Protein AF-A0A6U0BU52-F1 (afdb_monomer)

Mean predicted aligned error: 7.58 Å

Secondary structure (DSSP, 8-state):
-HHHHHHHHHHHHHHHHHHHHHHHHHHHHHHHHHHSPPPPSSPPP-SHHHHHHHHHHHHHHHHHHHHHHHHHHHHHHHSTT--TTTGGGG-HHHHHHHHHHHHHHHHHHHHHHHHHHHHHHHHTT-GGG----GGGGT--TT--TTHHHHHHHHHHHHHHHHHHHTT-HHHHHHHHHHHHHSSGGG-------HHHHHHHHHHHHHHHHTT-S-HHHHHHHHHHHHHHHHHH--

Solvent-accessible surface area (backbone atoms only — not comparable to full-atom values): 12637 Å² total; per-residue (Å²): 121,67,65,64,56,51,51,55,53,50,49,54,51,50,54,50,52,50,52,50,50,52,50,51,49,51,52,49,50,49,53,56,54,66,70,52,74,48,65,72,95,61,78,47,51,86,40,63,68,58,20,51,50,49,28,51,55,29,44,54,53,26,51,54,41,47,54,50,38,49,52,45,48,50,56,45,66,74,36,93,85,52,41,86,94,70,48,62,77,85,38,63,69,46,54,53,37,51,55,50,34,54,51,32,47,47,47,25,39,49,28,37,49,52,32,20,50,34,42,35,34,58,54,60,69,44,64,88,79,55,64,68,51,61,58,84,54,63,34,49,55,92,54,61,36,69,44,80,90,24,35,38,33,52,32,53,59,58,46,51,63,54,34,61,73,43,69,22,50,70,25,50,28,29,50,44,44,34,32,42,48,52,18,76,97,55,35,58,43,55,82,65,61,64,67,66,43,54,54,50,51,52,45,44,52,56,35,48,76,69,70,71,53,54,73,71,41,51,51,27,52,53,53,52,53,51,53,52,55,61,58,75,79,108

Nearest PDB structures (foldseek):
  4n7y-assembly1_B  TM=4.197E-01  e=2.851E-01  Homo sapiens
  5j1h-assembly2_B  TM=4.482E-01  e=2.676E+00  Homo sapiens

pLDDT: mean 89.59, std 9.67, range [49.28, 98.38]

Radius of gyration: 23.23 Å; Cα contacts (8 Å, |Δi|>4): 240; chains: 1; bounding box: 65×41×66 Å

Foldseek 3Di:
DVVVVVVVVVVVVVVVVVVVVVVVVVVVVVVVVLVDFDDDPDFQDLALVSLVVQLVVLVVQLVVLVVVLVVLQVVLCPDPPDDPVVGCPVPVVNVVSVLVNLLSLLSSLLSLLSSLQNLLCVLQVNSVVPGDHCVVLVDRRSDACPRPVSSNQVSLLVVLVSSLVSLRLSSLLSSLCSQQQRHPPSHGSYDHDPVSLVSNLVSNVVCVVVVNDDPSSVVSSVVSVVVVVVVVVD

Organism: NCBI:txid1486918

Structure (mmCIF, N/CA/C/O backbone):
data_AF-A0A6U0BU52-F1
#
_entry.id   AF-A0A6U0BU52-F1
#
loop_
_atom_site.group_PDB
_atom_site.id
_atom_site.type_symbol
_atom_site.label_atom_id
_atom_site.label_alt_id
_atom_site.label_comp_id
_atom_site.label_asym_id
_atom_site.label_entity_id
_atom_site.label_seq_id
_atom_site.pdbx_PDB_ins_code
_atom_site.Cartn_x
_atom_site.Cartn_y
_atom_site.Cartn_z
_atom_site.occupancy
_atom_site.B_iso_or_equiv
_atom_site.auth_seq_id
_atom_site.auth_comp_id
_atom_site.auth_asym_id
_atom_site.auth_atom_id
_atom_site.pdbx_PDB_model_num
ATOM 1 N N . ASN A 1 1 ? 41.425 19.810 -45.185 1.00 56.50 1 ASN A N 1
ATOM 2 C CA . ASN A 1 1 ? 40.645 19.049 -44.172 1.00 56.50 1 ASN A CA 1
ATOM 3 C C . ASN A 1 1 ? 40.334 19.779 -42.853 1.00 56.50 1 ASN A C 1
ATOM 5 O O . ASN A 1 1 ? 39.776 19.153 -41.959 1.00 56.50 1 ASN A O 1
ATOM 9 N N . ALA A 1 2 ? 40.587 21.090 -42.713 1.00 56.56 2 ALA A N 1
ATOM 10 C CA . ALA A 1 2 ? 40.182 21.858 -41.523 1.00 56.56 2 ALA A CA 1
ATOM 11 C C . ALA A 1 2 ? 38.667 22.166 -41.482 1.00 56.56 2 ALA A C 1
ATOM 13 O O . ALA A 1 2 ? 38.050 22.039 -40.429 1.00 56.56 2 ALA A O 1
ATOM 14 N N . SER A 1 3 ? 38.062 22.457 -42.641 1.00 62.22 3 SER A N 1
ATOM 15 C CA . SER A 1 3 ? 36.624 22.743 -42.796 1.00 62.22 3 SER A CA 1
ATOM 16 C C . SER A 1 3 ? 35.729 21.600 -42.279 1.00 62.22 3 SER A C 1
ATOM 18 O O . SER A 1 3 ? 34.899 21.836 -41.412 1.00 62.22 3 SER A O 1
ATOM 20 N N . SER A 1 4 ? 35.977 20.345 -42.678 1.00 69.88 4 SER A N 1
ATOM 21 C CA . SER A 1 4 ? 35.202 19.171 -42.221 1.00 69.88 4 SER A CA 1
ATOM 22 C C . SER A 1 4 ? 35.260 18.944 -40.698 1.00 69.88 4 SER A C 1
ATOM 24 O O . SER A 1 4 ? 34.250 18.614 -40.072 1.00 69.88 4 SER A O 1
ATOM 26 N N . ARG A 1 5 ? 36.415 19.192 -40.057 1.00 68.19 5 ARG A N 1
ATOM 27 C CA . ARG A 1 5 ? 36.540 19.124 -38.588 1.00 68.19 5 ARG A CA 1
ATOM 28 C C . ARG A 1 5 ? 35.762 20.241 -37.891 1.00 68.19 5 ARG A C 1
ATOM 30 O O . ARG A 1 5 ? 35.205 20.008 -36.819 1.00 68.19 5 ARG A O 1
ATOM 37 N N . GLN A 1 6 ? 35.718 21.431 -38.485 1.00 70.94 6 GLN A N 1
ATOM 38 C CA . GLN A 1 6 ? 34.972 22.574 -37.962 1.00 70.94 6 GLN A CA 1
ATOM 39 C C . GLN A 1 6 ? 33.460 22.334 -38.061 1.00 70.94 6 GLN A C 1
ATOM 41 O O . GLN A 1 6 ? 32.769 22.483 -37.056 1.00 70.94 6 GLN A O 1
ATOM 46 N N . THR A 1 7 ? 32.972 21.839 -39.203 1.00 73.56 7 THR A N 1
ATOM 47 C CA . THR A 1 7 ? 31.558 21.482 -39.411 1.00 73.56 7 THR A CA 1
ATOM 48 C C . THR A 1 7 ? 31.097 20.401 -38.433 1.00 73.56 7 THR A C 1
ATOM 50 O O . THR A 1 7 ? 30.087 20.568 -37.759 1.00 73.56 7 THR A O 1
ATOM 53 N N . ARG A 1 8 ? 31.889 19.335 -38.243 1.00 74.00 8 ARG A N 1
ATOM 54 C CA . ARG A 1 8 ? 31.558 18.254 -37.295 1.00 74.00 8 ARG A CA 1
ATOM 55 C C . ARG A 1 8 ? 31.527 18.727 -35.835 1.00 74.00 8 ARG A C 1
ATOM 57 O O . ARG A 1 8 ? 30.766 18.201 -35.027 1.00 74.00 8 ARG A O 1
ATOM 64 N N . LYS A 1 9 ? 32.349 19.723 -35.483 1.00 79.12 9 LYS A N 1
ATOM 65 C CA . LYS A 1 9 ? 32.373 20.329 -34.142 1.00 79.12 9 LYS A CA 1
ATOM 66 C C . LYS A 1 9 ? 31.167 21.239 -33.901 1.00 79.12 9 LYS A C 1
ATOM 68 O O . LYS A 1 9 ? 30.689 21.287 -32.772 1.00 79.12 9 LYS A O 1
ATOM 73 N N . VAL A 1 10 ? 30.701 21.950 -34.930 1.00 80.12 10 VAL A N 1
ATOM 74 C CA . VAL A 1 10 ? 29.479 22.769 -34.873 1.00 80.12 10 VAL A CA 1
ATOM 75 C C . VAL A 1 10 ? 28.252 21.868 -34.749 1.00 80.12 10 VAL A C 1
ATOM 77 O O . VAL A 1 10 ? 27.530 22.018 -33.771 1.00 80.12 10 VAL A O 1
ATOM 80 N N . GLN A 1 11 ? 28.122 20.846 -35.602 1.00 78.56 11 GLN A N 1
ATOM 81 C CA . GLN A 1 11 ? 27.014 19.885 -35.538 1.00 78.56 11 GLN A CA 1
ATOM 82 C C . GLN A 1 11 ? 26.907 19.229 -34.156 1.00 78.56 11 GLN A C 1
ATOM 84 O O . GLN A 1 11 ? 25.866 19.282 -33.519 1.00 78.56 11 GLN A O 1
ATOM 89 N N . LYS A 1 12 ? 28.021 18.724 -33.603 1.00 81.00 12 LYS A N 1
ATOM 90 C CA . LYS A 1 12 ? 28.014 18.106 -32.267 1.00 81.00 12 LYS A CA 1
ATOM 91 C C . LYS A 1 12 ? 27.546 19.071 -31.167 1.00 81.00 12 LYS A C 1
ATOM 93 O O . LYS A 1 12 ? 26.948 18.639 -30.184 1.00 81.00 12 LYS A O 1
ATOM 98 N N . ARG A 1 13 ? 27.850 20.370 -31.290 1.00 81.94 13 ARG A N 1
ATOM 99 C CA . ARG A 1 13 ? 27.400 21.400 -30.336 1.00 81.94 13 ARG A CA 1
ATOM 100 C C . ARG A 1 13 ? 25.912 21.697 -30.494 1.00 81.94 13 ARG A C 1
ATOM 102 O O . ARG A 1 13 ? 25.255 21.919 -29.482 1.00 81.94 13 ARG A O 1
ATOM 109 N N . GLU A 1 14 ? 25.409 21.691 -31.723 1.00 85.56 14 GLU A N 1
ATOM 110 C CA . GLU A 1 14 ? 23.984 21.839 -32.026 1.00 85.56 14 GLU A CA 1
ATOM 111 C C . GLU A 1 14 ? 23.190 20.640 -31.504 1.00 85.56 14 GLU A C 1
ATOM 113 O O . GLU A 1 14 ? 22.288 20.851 -30.698 1.00 85.56 14 GLU A O 1
ATOM 118 N N . ASP A 1 15 ? 23.626 19.409 -31.789 1.00 82.44 15 ASP A N 1
ATOM 119 C CA . ASP A 1 15 ? 23.006 18.176 -31.279 1.00 82.44 15 ASP A CA 1
ATOM 120 C C . ASP A 1 15 ? 22.994 18.150 -29.739 1.00 82.44 15 ASP A C 1
ATOM 122 O O . ASP A 1 15 ? 21.999 17.806 -29.104 1.00 82.44 15 ASP A O 1
ATOM 126 N N . THR A 1 16 ? 24.099 18.568 -29.103 1.00 85.00 16 THR A N 1
ATOM 127 C CA . THR A 1 16 ? 24.180 18.654 -27.633 1.00 85.00 16 THR A CA 1
ATOM 128 C C . THR A 1 16 ? 23.215 19.707 -27.086 1.00 85.00 16 THR A C 1
ATOM 130 O O . THR A 1 16 ? 22.581 19.492 -26.054 1.00 85.00 16 THR A O 1
ATOM 133 N N . ARG A 1 17 ? 23.094 20.859 -27.755 1.00 87.25 17 ARG A N 1
ATOM 134 C CA . ARG A 1 17 ? 22.190 21.938 -27.342 1.00 87.25 17 ARG A CA 1
ATOM 135 C C . ARG A 1 17 ? 20.726 21.534 -27.515 1.00 87.25 17 ARG A C 1
ATOM 137 O O . ARG A 1 17 ? 19.917 21.865 -26.652 1.00 87.25 17 ARG A O 1
ATOM 144 N N . GLU A 1 18 ? 20.398 20.822 -28.587 1.00 87.50 18 GLU A N 1
ATOM 145 C CA . GLU A 1 18 ? 19.062 20.282 -28.835 1.00 87.50 18 GLU A CA 1
ATOM 146 C C . GLU A 1 18 ? 18.698 19.214 -27.800 1.00 87.50 18 GLU A C 1
ATOM 148 O O . GLU A 1 18 ? 17.665 19.339 -27.144 1.00 87.50 18 GLU A O 1
ATOM 153 N N . PHE A 1 19 ? 19.605 18.270 -27.527 1.00 85.75 19 PHE A N 1
ATOM 154 C CA . PHE A 1 19 ? 19.433 17.268 -26.473 1.00 85.75 19 PHE A CA 1
ATOM 155 C C . PHE A 1 19 ? 19.219 17.898 -25.089 1.00 85.75 19 PHE A C 1
ATOM 157 O O . PHE A 1 19 ? 18.323 17.493 -24.350 1.00 85.75 19 PHE A O 1
ATOM 164 N N . LEU A 1 20 ? 20.011 18.913 -24.720 1.00 87.25 20 LEU A N 1
ATOM 165 C CA . LEU A 1 20 ? 19.843 19.613 -23.441 1.00 87.25 20 LEU A CA 1
ATOM 166 C C . LEU A 1 20 ? 18.517 20.377 -23.371 1.00 87.25 20 LEU A C 1
ATOM 168 O O . LEU A 1 20 ? 17.888 20.402 -22.314 1.00 87.25 20 LEU A O 1
ATOM 172 N N . LYS A 1 21 ? 18.076 20.975 -24.483 1.00 89.75 21 LYS A N 1
ATOM 173 C CA . LYS A 1 21 ? 16.781 21.660 -24.564 1.00 89.75 21 LYS A CA 1
ATOM 174 C C . LYS A 1 21 ? 15.625 20.670 -24.428 1.00 89.75 21 LYS A C 1
ATOM 176 O O . LYS A 1 21 ? 14.678 20.952 -23.700 1.00 89.75 21 LYS A O 1
ATOM 181 N N . GLU A 1 22 ? 15.716 19.511 -25.074 1.00 84.88 22 GLU A N 1
ATOM 182 C CA . GLU A 1 22 ? 14.721 18.447 -24.955 1.00 84.88 22 GLU A CA 1
ATOM 183 C C . GLU A 1 22 ? 14.697 17.861 -23.538 1.00 84.88 22 GLU A C 1
ATOM 185 O O . GLU A 1 22 ? 13.626 17.688 -22.960 1.00 84.88 22 GLU A O 1
ATOM 190 N N . LYS A 1 23 ? 15.868 17.637 -22.928 1.00 84.38 23 LYS A N 1
ATOM 191 C CA . LYS A 1 23 ? 15.981 17.209 -21.530 1.00 84.38 23 LYS A CA 1
ATOM 192 C C . LYS A 1 23 ? 15.333 18.221 -20.581 1.00 84.38 23 LYS A C 1
ATOM 194 O O . LYS A 1 23 ? 14.517 17.821 -19.758 1.00 84.38 23 LYS A O 1
ATOM 199 N N . ALA A 1 24 ? 15.628 19.513 -20.732 1.00 86.06 24 ALA A N 1
ATOM 200 C CA . ALA A 1 24 ? 15.026 20.569 -19.918 1.00 86.06 24 ALA A CA 1
ATOM 201 C C . ALA A 1 24 ? 13.505 20.667 -20.127 1.00 86.06 24 ALA A C 1
ATOM 203 O O . ALA A 1 24 ? 12.764 20.841 -19.164 1.00 86.06 24 ALA A O 1
ATOM 204 N N . ALA A 1 25 ? 13.022 20.501 -21.363 1.00 84.06 25 ALA A N 1
ATOM 205 C CA . ALA A 1 25 ? 11.591 20.469 -21.656 1.00 84.06 25 ALA A CA 1
ATOM 206 C C . ALA A 1 25 ? 10.899 19.246 -21.031 1.00 84.06 25 ALA A C 1
ATOM 208 O O . ALA A 1 25 ? 9.804 19.383 -20.495 1.00 84.06 25 ALA A O 1
ATOM 209 N N . ARG A 1 26 ? 11.539 18.067 -21.044 1.00 78.12 26 ARG A N 1
ATOM 210 C CA . ARG A 1 26 ? 11.038 16.861 -20.361 1.00 78.12 26 ARG A CA 1
ATOM 211 C C . ARG A 1 26 ? 11.032 17.031 -18.846 1.00 78.12 26 ARG A C 1
ATOM 213 O O . ARG A 1 26 ? 10.069 16.628 -18.207 1.00 78.12 26 ARG A O 1
ATOM 220 N N . GLU A 1 27 ? 12.069 17.640 -18.277 1.00 77.44 27 GLU A N 1
ATOM 221 C CA . GLU A 1 27 ? 12.128 17.955 -16.847 1.00 77.44 27 GLU A CA 1
ATOM 222 C C . GLU A 1 27 ? 11.045 18.963 -16.450 1.00 77.44 27 GLU A C 1
ATOM 224 O O . GLU A 1 27 ? 10.380 18.769 -15.437 1.00 77.44 27 GLU A O 1
ATOM 229 N N . GLU A 1 28 ? 10.811 20.003 -17.251 1.00 77.25 28 GLU A N 1
ATOM 230 C CA . GLU A 1 28 ? 9.757 20.985 -16.985 1.00 77.25 28 GLU A CA 1
ATOM 231 C C . GLU A 1 28 ? 8.358 20.383 -17.165 1.00 77.25 28 GLU A C 1
ATOM 233 O O . GLU A 1 28 ? 7.493 20.572 -16.313 1.00 77.25 28 GLU A O 1
ATOM 238 N N . ALA A 1 29 ? 8.140 19.573 -18.204 1.00 75.31 29 ALA A N 1
ATOM 239 C CA . ALA A 1 29 ? 6.896 18.828 -18.382 1.00 75.31 29 ALA A CA 1
ATOM 240 C C . ALA A 1 29 ? 6.658 17.841 -17.228 1.00 75.31 29 ALA A C 1
ATOM 242 O O . ALA A 1 29 ? 5.539 17.751 -16.731 1.00 75.31 29 ALA A O 1
ATOM 243 N N . ALA A 1 30 ? 7.701 17.155 -16.748 1.00 68.38 30 ALA A N 1
ATOM 244 C CA . ALA A 1 30 ? 7.621 16.284 -15.579 1.00 68.38 30 ALA A CA 1
ATOM 245 C C . ALA A 1 30 ? 7.316 17.072 -14.298 1.00 68.38 30 ALA A C 1
ATOM 247 O O . ALA A 1 30 ? 6.514 16.612 -13.492 1.00 68.38 30 ALA A O 1
ATOM 248 N N . LYS A 1 31 ? 7.878 18.277 -14.124 1.00 70.31 31 LYS A N 1
ATOM 249 C CA . LYS A 1 31 ? 7.541 19.177 -13.007 1.00 70.31 31 LYS A CA 1
ATOM 250 C C . LYS A 1 31 ? 6.097 19.666 -13.079 1.00 70.31 31 LYS A C 1
ATOM 252 O O . LYS A 1 31 ? 5.425 19.697 -12.056 1.00 70.31 31 LYS A O 1
ATOM 257 N N . ILE A 1 32 ? 5.605 20.040 -14.260 1.00 74.25 32 ILE A N 1
ATOM 258 C CA . ILE A 1 32 ? 4.207 20.451 -14.456 1.00 74.25 32 ILE A CA 1
ATOM 259 C C . ILE A 1 32 ? 3.267 19.266 -14.204 1.00 74.25 32 ILE A C 1
ATOM 261 O O . ILE A 1 32 ? 2.298 19.408 -13.465 1.00 74.25 32 ILE A O 1
ATOM 265 N N . ALA A 1 33 ? 3.579 18.085 -14.738 1.00 65.50 33 ALA A N 1
ATOM 266 C CA . ALA A 1 33 ? 2.812 16.866 -14.496 1.00 65.50 33 ALA A CA 1
ATOM 267 C C . ALA A 1 33 ? 2.854 16.433 -13.020 1.00 65.50 33 ALA A C 1
ATOM 269 O O . ALA A 1 33 ? 1.859 15.937 -12.504 1.00 65.50 33 ALA A O 1
ATOM 270 N N . ALA A 1 34 ? 3.968 16.660 -12.317 1.00 65.31 34 ALA A N 1
ATOM 271 C CA . ALA A 1 34 ? 4.078 16.415 -10.880 1.00 65.31 34 ALA A CA 1
ATOM 272 C C . ALA A 1 34 ? 3.215 17.376 -10.043 1.00 65.31 34 ALA A C 1
ATOM 274 O O . ALA A 1 34 ? 2.799 17.008 -8.950 1.00 65.31 34 ALA A O 1
ATOM 275 N N . LYS A 1 35 ? 2.893 18.575 -10.556 1.00 69.75 35 LYS A N 1
ATOM 276 C CA . LYS A 1 35 ? 1.952 19.504 -9.900 1.00 69.75 35 LYS A CA 1
ATOM 277 C C . LYS A 1 35 ? 0.495 19.049 -10.010 1.00 69.75 35 LYS A C 1
ATOM 279 O O . LYS A 1 35 ? -0.332 19.501 -9.222 1.00 69.75 35 LYS A O 1
ATOM 284 N N . VAL A 1 36 ? 0.160 18.183 -10.971 1.00 76.62 36 VAL A N 1
ATOM 285 C CA . VAL A 1 36 ? -1.192 17.630 -11.100 1.00 76.62 36 VAL A CA 1
ATOM 286 C C . VAL A 1 36 ? -1.300 16.403 -10.205 1.00 76.62 36 VAL A C 1
ATOM 288 O O . VAL A 1 36 ? -0.726 15.351 -10.488 1.00 76.62 36 VAL A O 1
ATOM 291 N N . LYS A 1 37 ? -2.042 16.547 -9.106 1.00 82.38 37 LYS A N 1
ATOM 292 C CA . LYS A 1 37 ? -2.352 15.444 -8.199 1.00 82.38 37 LYS A CA 1
ATOM 293 C C . LYS A 1 37 ? -3.184 14.393 -8.949 1.00 82.38 37 LYS A C 1
ATOM 295 O O . LYS A 1 37 ? -4.272 14.737 -9.416 1.00 82.38 37 LYS A O 1
ATOM 300 N N . PRO A 1 38 ? -2.704 13.143 -9.086 1.00 84.38 38 PRO A N 1
ATOM 301 C CA . PRO A 1 38 ? -3.482 12.088 -9.722 1.00 84.38 38 PRO A CA 1
ATOM 302 C C . PRO A 1 38 ? -4.795 11.867 -8.967 1.00 84.38 38 PRO A C 1
ATOM 304 O O . PRO A 1 38 ? -4.794 11.773 -7.736 1.00 84.38 38 PRO A O 1
ATOM 307 N N . SER A 1 39 ? -5.905 11.809 -9.701 1.00 84.19 39 SER A N 1
ATOM 308 C CA . SER A 1 39 ? -7.211 11.477 -9.134 1.00 84.19 39 SER A CA 1
ATOM 309 C C . SER A 1 39 ? -7.286 9.995 -8.778 1.00 84.19 39 SER A C 1
ATOM 311 O O . SER A 1 39 ? -6.547 9.177 -9.331 1.00 84.19 39 SER A O 1
ATOM 313 N N . ALA A 1 40 ? -8.220 9.645 -7.895 1.00 90.25 40 ALA A N 1
ATOM 314 C CA . ALA A 1 40 ? -8.553 8.250 -7.650 1.00 90.25 40 ALA A CA 1
ATOM 315 C C . ALA A 1 40 ? -8.940 7.551 -8.969 1.00 90.25 40 ALA A C 1
ATOM 317 O O . ALA A 1 40 ? -9.654 8.148 -9.782 1.00 90.25 40 ALA A O 1
ATOM 318 N N . PRO A 1 41 ? -8.491 6.304 -9.200 1.00 90.56 41 PRO A N 1
ATOM 319 C CA . PRO A 1 41 ? -8.831 5.570 -10.418 1.00 90.56 41 PRO A CA 1
ATOM 320 C C . PRO A 1 41 ? -10.311 5.168 -10.462 1.00 90.56 41 PRO A C 1
ATOM 322 O O . PRO A 1 41 ? -10.874 5.011 -11.542 1.00 90.56 41 PRO A O 1
ATOM 325 N N . TYR A 1 42 ? -10.950 5.039 -9.298 1.00 91.62 42 TYR A N 1
ATOM 326 C CA . TYR A 1 42 ? -12.359 4.689 -9.153 1.00 91.62 42 TYR A CA 1
ATOM 327 C C . TYR A 1 42 ? -13.026 5.577 -8.104 1.00 91.62 42 TYR A C 1
ATOM 329 O O . TYR A 1 42 ? -12.360 6.141 -7.235 1.00 91.62 42 TYR A O 1
ATOM 337 N N . ALA A 1 43 ? -14.358 5.652 -8.145 1.00 93.31 43 ALA A N 1
ATOM 338 C CA . ALA A 1 43 ? -15.136 6.224 -7.050 1.00 93.31 43 ALA A CA 1
ATOM 339 C C . ALA A 1 43 ? -14.892 5.449 -5.740 1.00 93.31 43 ALA A C 1
ATOM 341 O O . ALA A 1 43 ? -14.530 4.264 -5.769 1.00 93.31 43 ALA A O 1
ATOM 342 N N . ALA A 1 44 ? -15.120 6.105 -4.597 1.00 93.25 44 ALA A N 1
ATOM 343 C CA . ALA A 1 44 ? -14.977 5.483 -3.282 1.00 93.25 44 ALA A CA 1
ATOM 344 C C . ALA A 1 44 ? -15.771 4.171 -3.211 1.00 93.25 44 ALA A C 1
ATOM 346 O O . ALA A 1 44 ? -16.888 4.087 -3.728 1.00 93.25 44 ALA A O 1
ATOM 347 N N . ALA A 1 45 ? -15.180 3.139 -2.608 1.00 94.19 45 ALA A N 1
ATOM 348 C CA . ALA A 1 45 ? -15.938 1.944 -2.273 1.00 94.19 45 ALA A CA 1
ATOM 349 C C . ALA A 1 45 ? -16.960 2.299 -1.184 1.00 94.19 45 ALA A C 1
ATOM 351 O O . ALA A 1 45 ? -16.649 3.079 -0.286 1.00 94.19 45 ALA A O 1
ATOM 352 N N . THR A 1 46 ? -18.169 1.751 -1.279 1.00 92.44 46 THR A N 1
ATOM 353 C CA . THR A 1 46 ? -19.289 2.096 -0.387 1.00 92.44 46 THR A CA 1
ATOM 354 C C . THR A 1 46 ? -19.725 0.950 0.519 1.00 92.44 46 THR A C 1
ATOM 356 O O . THR A 1 46 ? -20.803 1.001 1.101 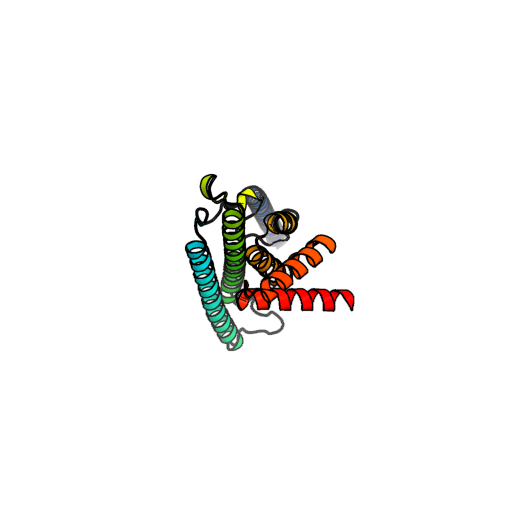1.00 92.44 46 THR A O 1
ATOM 359 N N . SER A 1 47 ? -18.944 -0.125 0.569 1.00 93.38 47 SER A N 1
ATOM 360 C CA . SER A 1 47 ? -19.171 -1.285 1.433 1.00 93.38 47 SER A CA 1
ATOM 361 C C . SER A 1 47 ? -17.889 -2.094 1.559 1.00 93.38 47 SER A C 1
ATOM 363 O O . SER A 1 47 ? -17.056 -2.082 0.642 1.00 93.38 47 SER A O 1
ATOM 365 N N . GLU A 1 48 ? -17.748 -2.818 2.669 1.00 93.88 48 GLU A N 1
ATOM 366 C CA . GLU A 1 48 ? -16.611 -3.713 2.889 1.00 93.88 48 GLU A CA 1
ATOM 367 C C . GLU A 1 48 ? -16.468 -4.750 1.766 1.00 93.88 48 GLU A C 1
ATOM 369 O O . GLU A 1 48 ? -15.375 -4.943 1.239 1.00 93.88 48 GLU A O 1
ATOM 374 N N . SER A 1 49 ? -17.571 -5.359 1.321 1.00 95.50 49 SER A N 1
ATOM 375 C CA . SER A 1 49 ? -17.551 -6.377 0.262 1.00 95.50 49 SER A CA 1
ATOM 376 C C . SER A 1 49 ? -16.997 -5.838 -1.059 1.00 95.50 49 SER A C 1
ATOM 378 O O . SER A 1 49 ? -16.176 -6.492 -1.703 1.00 95.50 49 SER A O 1
ATOM 380 N N . GLN A 1 50 ? -17.383 -4.618 -1.442 1.00 96.38 50 GLN A N 1
ATOM 381 C CA . GLN A 1 50 ? -16.841 -3.960 -2.629 1.00 96.38 50 GLN A CA 1
ATOM 382 C C . GLN A 1 50 ? -15.350 -3.640 -2.469 1.00 96.38 50 GLN A C 1
ATOM 384 O O . GLN A 1 50 ? -14.586 -3.808 -3.419 1.00 96.38 50 GLN A O 1
ATOM 389 N N . ALA A 1 51 ? -14.929 -3.161 -1.295 1.00 96.69 51 ALA A N 1
ATOM 390 C CA . ALA A 1 51 ? -13.523 -2.868 -1.043 1.00 96.69 51 ALA A CA 1
ATOM 391 C C . ALA A 1 51 ? -12.669 -4.146 -1.067 1.00 96.69 51 ALA A C 1
ATOM 393 O O . ALA A 1 51 ? -11.623 -4.166 -1.710 1.00 96.69 51 ALA A O 1
ATOM 394 N N . THR A 1 52 ? -13.152 -5.229 -0.456 1.00 97.25 52 THR A N 1
ATOM 395 C CA . THR A 1 52 ? -12.508 -6.547 -0.480 1.00 97.25 52 THR A CA 1
ATOM 396 C C . THR A 1 52 ? -12.403 -7.103 -1.898 1.00 97.25 52 THR A C 1
ATOM 398 O O . THR A 1 52 ? -11.331 -7.564 -2.276 1.00 97.25 52 THR A O 1
ATOM 401 N N . ALA A 1 53 ? -13.446 -6.984 -2.727 1.00 97.94 53 ALA A N 1
ATOM 402 C CA . ALA A 1 53 ? -13.365 -7.391 -4.133 1.00 97.94 53 ALA A CA 1
ATOM 403 C C . ALA A 1 53 ? -12.251 -6.642 -4.887 1.00 97.94 53 ALA A C 1
ATOM 405 O O . ALA A 1 53 ? -11.450 -7.264 -5.577 1.00 97.94 53 ALA A O 1
ATOM 406 N N . ARG A 1 54 ? -12.126 -5.322 -4.682 1.00 97.75 54 ARG A N 1
ATOM 407 C CA . ARG A 1 54 ? -11.048 -4.520 -5.292 1.00 97.75 54 ARG A CA 1
ATOM 408 C C . ARG A 1 54 ? -9.657 -4.934 -4.813 1.00 97.75 54 ARG A C 1
ATOM 410 O O . ARG A 1 54 ? -8.718 -4.892 -5.603 1.00 97.75 54 ARG A O 1
ATOM 417 N N . VAL A 1 55 ? -9.521 -5.299 -3.536 1.00 97.94 55 VAL A N 1
ATOM 418 C CA . VAL A 1 55 ? -8.266 -5.817 -2.970 1.00 97.94 55 VAL A CA 1
ATOM 419 C C . VAL A 1 55 ? -7.866 -7.118 -3.663 1.00 97.94 55 VAL A C 1
ATOM 421 O O . VAL A 1 55 ? -6.721 -7.238 -4.095 1.00 97.94 55 VAL A O 1
ATOM 424 N N . VAL A 1 56 ? -8.808 -8.054 -3.808 1.00 98.06 56 VAL A N 1
ATOM 425 C CA . VAL A 1 56 ? -8.578 -9.342 -4.482 1.00 98.06 56 VAL A CA 1
ATOM 426 C C . VAL A 1 56 ? -8.215 -9.126 -5.951 1.00 98.06 56 VAL A C 1
ATOM 428 O O . VAL A 1 56 ? -7.174 -9.600 -6.394 1.00 98.06 56 VAL A O 1
ATOM 431 N N . GLU A 1 57 ? -8.991 -8.324 -6.684 1.00 98.25 57 GLU A N 1
ATOM 432 C CA . GLU A 1 57 ? -8.714 -8.008 -8.092 1.00 98.25 57 GLU A CA 1
ATOM 433 C C . GLU A 1 57 ? -7.319 -7.391 -8.291 1.00 98.25 57 GLU A C 1
ATOM 435 O O . GLU A 1 57 ? -6.599 -7.750 -9.225 1.00 98.25 57 GLU A O 1
ATOM 440 N N . ALA A 1 58 ? -6.915 -6.464 -7.416 1.00 98.00 58 ALA A N 1
ATOM 441 C CA . ALA A 1 58 ? -5.603 -5.830 -7.499 1.00 98.00 58 ALA A CA 1
ATOM 442 C C . ALA A 1 58 ? -4.461 -6.790 -7.132 1.00 98.00 58 ALA A C 1
ATOM 444 O O . ALA A 1 58 ? -3.394 -6.725 -7.748 1.00 98.00 58 ALA A O 1
ATOM 445 N N . TYR A 1 59 ? -4.680 -7.678 -6.158 1.00 97.50 59 TYR A N 1
ATOM 446 C CA . TYR A 1 59 ? -3.725 -8.718 -5.788 1.00 97.50 59 TYR A CA 1
ATOM 447 C C . TYR A 1 59 ? -3.510 -9.713 -6.934 1.00 97.50 59 TYR A C 1
ATOM 449 O O . TYR A 1 59 ? -2.369 -9.938 -7.339 1.00 97.50 59 TYR A O 1
ATOM 457 N N . ASP A 1 60 ? -4.592 -10.227 -7.520 1.00 98.38 60 ASP A N 1
ATOM 458 C CA . ASP A 1 60 ? -4.538 -11.173 -8.637 1.00 98.38 60 ASP A CA 1
ATOM 459 C C . ASP A 1 60 ? -3.851 -10.554 -9.862 1.00 98.38 60 ASP A C 1
ATOM 461 O O . ASP A 1 60 ? -2.993 -11.180 -10.492 1.00 98.38 60 ASP A O 1
ATOM 465 N N . ALA A 1 61 ? -4.159 -9.289 -10.172 1.00 98.00 61 ALA A N 1
ATOM 466 C CA . ALA A 1 61 ? -3.496 -8.558 -11.249 1.00 98.00 61 ALA A CA 1
ATOM 467 C C . ALA A 1 61 ? -1.988 -8.392 -10.997 1.00 98.00 61 ALA A C 1
ATOM 469 O O . ALA A 1 61 ? -1.179 -8.552 -11.915 1.00 98.00 61 ALA A O 1
ATOM 470 N N . TRP A 1 62 ? -1.597 -8.089 -9.756 1.00 97.31 62 TRP A N 1
ATOM 471 C CA . TRP A 1 62 ? -0.191 -7.977 -9.376 1.00 97.31 62 TRP A CA 1
ATOM 472 C C . TRP A 1 62 ? 0.548 -9.316 -9.500 1.00 97.31 62 TRP A C 1
ATOM 474 O O . TRP A 1 62 ? 1.648 -9.348 -10.062 1.00 97.31 62 TRP A O 1
ATOM 484 N N . LEU A 1 63 ? -0.065 -10.419 -9.057 1.00 97.56 63 LEU A N 1
ATOM 485 C CA . LEU A 1 63 ? 0.499 -11.762 -9.209 1.00 97.56 63 LEU A CA 1
ATOM 486 C C . LEU A 1 63 ? 0.683 -12.145 -10.680 1.00 97.56 63 LEU A C 1
ATOM 488 O O . LEU A 1 63 ? 1.773 -12.575 -11.056 1.00 97.56 63 LEU A O 1
ATOM 492 N N . ALA A 1 64 ? -0.329 -11.919 -11.522 1.00 98.12 64 ALA A N 1
ATOM 493 C CA . ALA A 1 64 ? -0.261 -12.232 -12.950 1.00 98.12 64 ALA A CA 1
ATOM 494 C C . ALA A 1 64 ? 0.883 -11.477 -13.658 1.00 98.12 64 ALA A C 1
ATOM 496 O O . ALA A 1 64 ? 1.641 -12.060 -14.438 1.00 98.12 64 ALA A O 1
ATOM 497 N N . ILE A 1 65 ? 1.066 -10.189 -13.341 1.00 97.81 65 ILE A N 1
ATOM 498 C CA . ILE A 1 65 ? 2.202 -9.399 -13.846 1.00 97.81 65 ILE A CA 1
ATOM 499 C C . ILE A 1 65 ? 3.529 -9.944 -13.296 1.00 97.81 65 ILE A C 1
ATOM 501 O O . ILE A 1 65 ? 4.523 -10.010 -14.018 1.00 97.81 65 ILE A O 1
ATOM 505 N N . GLY A 1 66 ? 3.563 -10.370 -12.031 1.00 97.25 66 GLY A N 1
ATOM 506 C CA . GLY A 1 66 ? 4.735 -10.997 -11.418 1.00 97.25 66 GLY A CA 1
ATOM 507 C C . GLY A 1 66 ? 5.171 -12.286 -12.121 1.00 97.25 66 GLY A C 1
ATOM 508 O O . GLY A 1 66 ? 6.367 -12.484 -12.362 1.00 97.25 66 GLY A O 1
ATOM 509 N N . GLU A 1 67 ? 4.218 -13.135 -12.502 1.00 98.19 67 GLU A N 1
ATOM 510 C CA . GLU A 1 67 ? 4.473 -14.356 -13.272 1.00 98.19 67 GLU A CA 1
ATOM 511 C C . GLU A 1 67 ? 5.028 -14.042 -14.664 1.00 98.19 67 GLU A C 1
ATOM 513 O O . GLU A 1 67 ? 6.040 -14.623 -15.072 1.00 98.19 67 GLU A O 1
ATOM 518 N N . ASN A 1 68 ? 4.435 -13.068 -15.361 1.00 97.75 68 ASN A N 1
ATOM 519 C CA . ASN A 1 68 ? 4.927 -12.627 -16.664 1.00 97.75 68 ASN A CA 1
ATOM 520 C C . ASN A 1 68 ? 6.339 -12.025 -16.565 1.00 97.75 68 ASN A C 1
ATOM 522 O O . ASN A 1 68 ? 7.238 -12.383 -17.330 1.00 97.75 68 ASN A O 1
ATOM 526 N N . LEU A 1 69 ? 6.583 -11.176 -15.562 1.00 97.88 69 LEU A N 1
ATOM 527 C CA . LEU A 1 69 ? 7.899 -10.598 -15.298 1.00 97.88 69 LEU A CA 1
ATOM 528 C C . LEU A 1 69 ? 8.950 -11.681 -15.037 1.00 97.88 69 LEU A C 1
ATOM 530 O O . LEU A 1 69 ? 10.082 -11.575 -15.520 1.00 97.88 69 LEU A O 1
ATOM 534 N N . LYS A 1 70 ? 8.596 -12.721 -14.276 1.00 97.88 70 LYS A N 1
ATOM 535 C CA . LYS A 1 70 ? 9.476 -13.867 -14.037 1.00 97.88 70 LYS A CA 1
ATOM 536 C C . LYS A 1 70 ? 9.804 -14.581 -15.349 1.00 97.88 70 LYS A C 1
ATOM 538 O O . LYS A 1 70 ? 10.984 -14.779 -15.631 1.00 97.88 70 LYS A O 1
ATOM 543 N N . ALA A 1 71 ? 8.803 -14.878 -16.177 1.00 98.06 71 ALA A N 1
ATOM 544 C CA . ALA A 1 71 ? 9.005 -15.523 -17.474 1.00 98.06 71 ALA A CA 1
ATOM 545 C C . ALA A 1 71 ? 9.909 -14.695 -18.409 1.00 98.06 71 ALA A C 1
ATOM 547 O O . ALA A 1 71 ? 10.843 -15.235 -19.004 1.00 98.06 71 ALA A O 1
ATOM 548 N N . LEU A 1 72 ? 9.703 -13.374 -18.481 1.00 97.75 72 LEU A N 1
ATOM 549 C CA . LEU A 1 72 ? 10.549 -12.471 -19.271 1.00 97.75 72 LEU A CA 1
ATOM 550 C C . LEU A 1 72 ? 11.992 -12.431 -18.754 1.00 97.75 72 LEU A C 1
ATOM 552 O O . LEU A 1 72 ? 12.937 -12.445 -19.545 1.00 97.75 72 LEU A O 1
ATOM 556 N N . LYS A 1 73 ? 12.183 -12.403 -17.429 1.00 97.19 73 LYS A N 1
ATOM 557 C CA . LYS A 1 73 ? 13.518 -12.463 -16.816 1.00 97.19 73 LYS A CA 1
ATOM 558 C C . LYS A 1 73 ? 14.210 -13.796 -17.103 1.00 97.19 73 LYS A C 1
ATOM 560 O O . LYS A 1 73 ? 15.407 -13.801 -17.385 1.00 97.19 73 LYS A O 1
ATOM 565 N N . ASP A 1 74 ? 13.485 -14.907 -17.062 1.00 97.88 74 ASP A N 1
ATOM 566 C CA . ASP A 1 74 ? 14.015 -16.241 -17.363 1.00 97.88 74 ASP A CA 1
ATOM 567 C C . ASP A 1 74 ? 14.433 -16.355 -18.834 1.00 97.88 74 ASP A C 1
ATOM 569 O O . ASP A 1 74 ? 15.560 -16.760 -19.124 1.00 97.88 74 ASP A O 1
ATOM 573 N N . ALA A 1 75 ? 13.584 -15.893 -19.756 1.00 96.81 75 ALA A N 1
ATOM 574 C CA . ALA A 1 75 ? 13.899 -15.835 -21.181 1.00 96.81 75 ALA A CA 1
ATOM 575 C C . ALA A 1 75 ? 15.106 -14.928 -21.472 1.00 96.81 75 ALA A C 1
ATOM 577 O O . ALA A 1 75 ? 15.984 -15.291 -22.258 1.00 96.81 75 ALA A O 1
ATOM 578 N N . ALA A 1 76 ? 15.195 -13.773 -20.801 1.00 96.25 76 ALA A N 1
ATOM 579 C CA . ALA A 1 76 ? 16.342 -12.880 -20.917 1.00 96.25 76 ALA A CA 1
ATOM 580 C C . ALA A 1 76 ? 17.635 -13.571 -20.468 1.00 96.25 76 ALA A C 1
ATOM 582 O O . ALA A 1 76 ? 18.606 -13.549 -21.224 1.00 96.25 76 ALA A O 1
ATOM 583 N N . ARG A 1 77 ? 17.622 -14.232 -19.296 1.00 96.12 77 ARG A N 1
ATOM 584 C CA . ARG A 1 77 ? 18.765 -14.981 -18.737 1.00 96.12 77 ARG A CA 1
ATOM 585 C C . ARG A 1 77 ? 19.216 -16.150 -19.611 1.00 96.12 77 ARG A C 1
ATOM 587 O O . ARG A 1 77 ? 20.396 -16.481 -19.599 1.00 96.12 77 ARG A O 1
ATOM 594 N N . ALA A 1 78 ? 18.295 -16.760 -20.352 1.00 96.12 78 ALA A N 1
ATOM 595 C CA . ALA A 1 78 ? 18.602 -17.827 -21.300 1.00 96.12 78 ALA A CA 1
ATOM 596 C C . ALA A 1 78 ? 19.176 -17.316 -22.636 1.00 96.12 78 ALA A C 1
ATOM 598 O O . ALA A 1 78 ? 19.661 -18.117 -23.433 1.00 96.12 78 ALA A O 1
ATOM 599 N N . SER A 1 79 ? 19.117 -16.007 -22.914 1.00 95.19 79 SER A N 1
ATOM 600 C CA . SER A 1 79 ? 19.598 -15.449 -24.181 1.00 95.19 79 SER A CA 1
ATOM 601 C C . SER A 1 79 ? 21.101 -15.157 -24.164 1.00 95.19 79 SER A C 1
ATOM 603 O O . SER A 1 79 ? 21.661 -14.743 -23.152 1.00 95.19 79 SER A O 1
ATOM 605 N N . GLU A 1 80 ? 21.739 -15.233 -25.333 1.00 92.19 80 GLU A N 1
ATOM 606 C CA . GLU A 1 80 ? 23.159 -14.886 -25.519 1.00 92.19 80 GLU A CA 1
ATOM 607 C C . GLU A 1 80 ? 23.480 -13.407 -25.242 1.00 92.19 80 GLU A C 1
ATOM 609 O O . GLU A 1 80 ? 24.634 -13.043 -25.039 1.00 92.19 80 GLU A O 1
ATOM 614 N N . LYS A 1 81 ? 22.462 -12.535 -25.237 1.00 90.31 81 LYS A N 1
ATOM 615 C CA . LYS A 1 81 ? 22.615 -11.101 -24.939 1.00 90.31 81 LYS A CA 1
ATOM 616 C C . LYS A 1 81 ? 22.661 -10.814 -23.437 1.00 90.31 81 LYS A C 1
ATOM 618 O O . LYS A 1 81 ? 22.813 -9.654 -23.054 1.00 90.31 81 LYS A O 1
ATOM 623 N N . TRP A 1 82 ? 22.453 -11.825 -22.593 1.00 94.25 82 TRP A N 1
ATOM 624 C CA . TRP A 1 82 ? 22.467 -11.665 -21.147 1.00 94.25 82 TRP A CA 1
ATOM 625 C C . TRP A 1 82 ? 23.882 -11.421 -20.635 1.00 94.25 82 TRP A C 1
ATOM 627 O O . TRP A 1 82 ? 24.786 -12.224 -20.846 1.00 94.25 82 TRP A O 1
ATOM 637 N N . ASP A 1 83 ? 24.046 -10.327 -19.900 1.00 92.56 83 ASP A N 1
ATOM 638 C CA . ASP A 1 83 ? 25.271 -10.003 -19.182 1.00 92.56 83 ASP A CA 1
ATOM 639 C C . ASP A 1 83 ? 24.913 -9.718 -17.722 1.00 92.56 83 ASP A C 1
ATOM 641 O O . ASP A 1 83 ? 24.204 -8.755 -17.412 1.00 92.56 83 ASP A O 1
ATOM 645 N N . GLN A 1 84 ? 25.419 -10.553 -16.812 1.00 91.81 84 GLN A N 1
ATOM 646 C CA . GLN A 1 84 ? 25.168 -10.429 -15.377 1.00 91.81 84 GLN A CA 1
ATOM 647 C C . GLN A 1 84 ? 25.634 -9.078 -14.809 1.00 91.81 84 GLN A C 1
ATOM 649 O O . GLN A 1 84 ? 25.012 -8.568 -13.878 1.00 91.81 84 GLN A O 1
ATOM 654 N N . SER A 1 85 ? 26.692 -8.480 -15.368 1.00 91.69 85 SER A N 1
ATOM 655 C CA . SER A 1 85 ? 27.234 -7.196 -14.903 1.00 91.69 85 SER A CA 1
ATOM 656 C C . SER A 1 85 ? 26.347 -5.999 -15.274 1.00 91.69 85 SER A C 1
ATOM 658 O O . SER A 1 85 ? 26.351 -4.977 -14.583 1.00 91.69 85 SER A O 1
ATOM 660 N N . VAL A 1 86 ? 25.544 -6.130 -16.335 1.00 89.81 86 VAL A N 1
ATOM 661 C CA . VAL A 1 86 ? 24.630 -5.087 -16.832 1.00 89.81 86 VAL A CA 1
ATOM 662 C C . VAL A 1 86 ? 23.192 -5.318 -16.353 1.00 89.81 86 VAL A C 1
ATOM 664 O O . VAL A 1 86 ? 22.440 -4.356 -16.147 1.00 89.81 86 VAL A O 1
ATOM 667 N N . GLY A 1 87 ? 22.809 -6.580 -16.152 1.00 92.81 87 GLY A N 1
ATOM 668 C CA . GLY A 1 87 ? 21.463 -6.994 -15.775 1.00 92.81 87 GLY A CA 1
ATOM 669 C C . GLY A 1 87 ? 20.451 -6.816 -16.912 1.00 92.81 87 GLY A C 1
ATOM 670 O O . GLY A 1 87 ? 20.772 -6.913 -18.094 1.00 92.81 87 GLY A O 1
ATOM 671 N N . TYR A 1 88 ? 19.198 -6.509 -16.567 1.00 93.94 88 TYR A N 1
ATOM 672 C CA . TYR A 1 88 ? 18.082 -6.470 -17.527 1.00 93.94 88 TYR A CA 1
ATOM 673 C C . TYR A 1 88 ? 17.996 -5.198 -18.386 1.00 93.94 88 TYR A C 1
ATOM 675 O O . TYR A 1 88 ? 17.070 -5.055 -19.177 1.00 93.94 88 TYR A O 1
ATOM 683 N N . LYS A 1 89 ? 18.960 -4.273 -18.289 1.00 90.75 89 LYS A N 1
ATOM 684 C CA . LYS A 1 89 ? 18.898 -2.967 -18.979 1.00 90.75 89 LYS A CA 1
ATOM 685 C C . LYS A 1 89 ? 18.824 -3.079 -20.507 1.00 90.75 89 LYS A C 1
ATOM 687 O O . LYS A 1 89 ? 18.251 -2.204 -21.148 1.00 90.75 89 LYS A O 1
ATOM 692 N N . ALA A 1 90 ? 19.387 -4.141 -21.084 1.00 90.00 90 ALA A N 1
ATOM 693 C CA . ALA A 1 90 ? 19.333 -4.408 -22.523 1.00 90.00 90 ALA A CA 1
ATOM 694 C C . ALA A 1 90 ? 17.987 -5.008 -22.989 1.00 90.00 90 ALA A C 1
ATOM 696 O O . ALA A 1 90 ? 17.726 -5.076 -24.190 1.00 90.00 90 ALA A O 1
ATOM 697 N N . PHE A 1 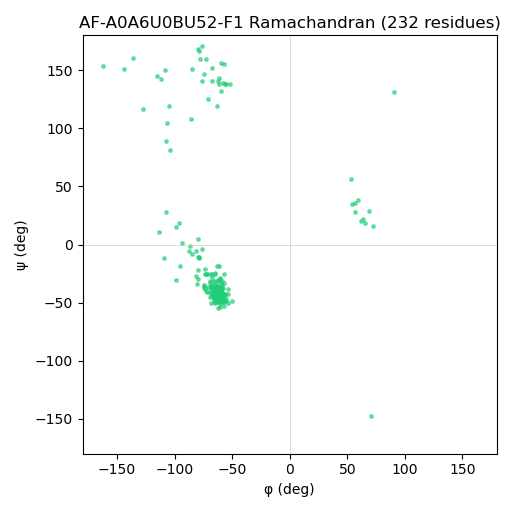91 ? 17.122 -5.420 -22.057 1.00 94.31 91 PHE A N 1
ATOM 698 C CA . PHE A 1 91 ? 15.858 -6.103 -22.322 1.00 94.31 91 PHE A CA 1
ATOM 699 C C . PHE A 1 91 ? 14.697 -5.152 -22.040 1.00 94.31 91 PHE A C 1
ATOM 701 O O . PHE A 1 91 ? 14.173 -5.084 -20.928 1.00 94.31 91 PHE A O 1
ATOM 708 N N . ARG A 1 92 ? 14.294 -4.390 -23.065 1.00 94.81 92 ARG A N 1
ATOM 709 C CA . ARG A 1 92 ? 13.231 -3.378 -22.948 1.00 94.81 92 ARG A CA 1
ATOM 710 C C . ARG A 1 92 ? 11.939 -3.953 -22.366 1.00 94.81 92 ARG A C 1
ATOM 712 O O . ARG A 1 92 ? 11.335 -3.302 -21.526 1.00 94.81 92 ARG A O 1
ATOM 719 N N . GLU A 1 93 ? 11.541 -5.143 -22.801 1.00 96.12 93 GLU A N 1
ATOM 720 C CA . GLU A 1 93 ? 10.323 -5.821 -22.336 1.00 96.12 93 GLU A CA 1
ATOM 7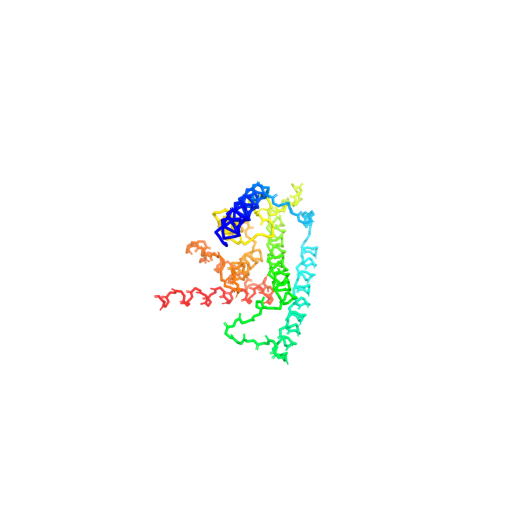21 C C . GLU A 1 93 ? 10.377 -6.098 -20.833 1.00 96.12 93 GLU A C 1
ATOM 723 O O . GLU A 1 93 ? 9.438 -5.762 -20.123 1.00 96.12 93 GLU A O 1
ATOM 728 N N . VAL A 1 94 ? 11.520 -6.571 -20.318 1.00 96.56 94 VAL A N 1
ATOM 729 C CA . VAL A 1 94 ? 11.714 -6.753 -18.872 1.00 96.56 94 VAL A CA 1
ATOM 730 C C . VAL A 1 94 ? 11.594 -5.420 -18.137 1.00 96.56 94 VAL A C 1
ATOM 732 O O . VAL A 1 94 ? 10.938 -5.351 -17.106 1.00 96.56 94 VAL A O 1
ATOM 735 N N . MET A 1 95 ? 12.203 -4.348 -18.650 1.00 95.62 95 MET A N 1
ATOM 736 C CA . MET A 1 95 ? 12.151 -3.040 -17.985 1.00 95.62 95 MET A CA 1
ATOM 737 C C . MET A 1 95 ? 10.744 -2.427 -17.980 1.00 95.62 95 MET A C 1
ATOM 739 O O . MET A 1 95 ? 10.373 -1.779 -17.003 1.00 95.62 95 MET A O 1
ATOM 743 N N . VAL A 1 96 ? 9.965 -2.629 -19.048 1.00 96.06 96 VAL A N 1
ATOM 744 C CA . VAL A 1 96 ? 8.550 -2.228 -19.103 1.00 96.06 96 VAL A CA 1
ATOM 745 C C . VAL A 1 96 ? 7.742 -3.020 -18.078 1.00 96.06 96 VAL A C 1
ATOM 747 O O . VAL A 1 96 ? 6.987 -2.422 -17.314 1.00 96.06 96 VAL A O 1
ATOM 750 N N . GLU A 1 97 ? 7.956 -4.332 -18.006 1.00 97.38 97 GLU A N 1
ATOM 751 C CA . GLU A 1 97 ? 7.212 -5.197 -17.094 1.00 97.38 97 GLU A CA 1
ATOM 752 C C . GLU A 1 97 ? 7.573 -4.948 -15.621 1.00 97.38 97 GLU A C 1
ATOM 754 O O . GLU A 1 97 ? 6.703 -4.996 -14.760 1.00 97.38 97 GLU A O 1
ATOM 759 N N . VAL A 1 98 ? 8.829 -4.591 -15.312 1.00 95.06 98 VAL A N 1
ATOM 760 C CA . VAL A 1 98 ? 9.222 -4.138 -13.961 1.00 95.06 98 VAL A CA 1
ATOM 761 C C . VAL A 1 98 ? 8.413 -2.908 -13.546 1.00 95.06 98 VAL A C 1
ATOM 763 O O . VAL A 1 98 ? 7.881 -2.871 -12.441 1.00 95.06 98 VAL A O 1
ATOM 766 N N . ALA A 1 99 ? 8.273 -1.918 -14.433 1.00 93.12 99 ALA A N 1
ATOM 767 C CA . ALA A 1 99 ? 7.490 -0.723 -14.128 1.00 93.12 99 ALA A CA 1
ATOM 768 C C . ALA A 1 99 ? 5.991 -1.038 -13.959 1.00 93.12 99 ALA A C 1
ATOM 770 O O . ALA A 1 99 ? 5.338 -0.456 -13.093 1.00 93.12 99 ALA A O 1
ATOM 771 N N . ALA A 1 100 ? 5.452 -1.969 -14.755 1.00 95.69 100 ALA A N 1
ATOM 772 C CA . ALA A 1 100 ? 4.075 -2.440 -14.614 1.00 95.69 100 ALA A CA 1
ATOM 773 C C . ALA A 1 100 ? 3.857 -3.181 -13.284 1.00 95.69 100 ALA A C 1
ATOM 775 O O . ALA A 1 100 ? 2.862 -2.936 -12.604 1.00 95.69 100 ALA A O 1
ATOM 776 N N . TYR A 1 101 ? 4.812 -4.025 -12.883 1.00 95.06 101 TYR A N 1
ATOM 777 C CA . TYR A 1 101 ? 4.791 -4.738 -11.607 1.00 95.06 101 TYR A CA 1
ATOM 778 C C . TYR A 1 101 ? 4.775 -3.773 -10.421 1.00 95.06 101 TYR A C 1
ATOM 780 O O . TYR A 1 101 ? 3.937 -3.906 -9.529 1.00 95.06 101 TYR A O 1
ATOM 788 N N . ASP A 1 102 ? 5.653 -2.767 -10.432 1.00 92.00 102 ASP A N 1
ATOM 789 C CA . ASP A 1 102 ? 5.711 -1.761 -9.370 1.00 92.00 102 ASP A CA 1
ATOM 790 C C . ASP A 1 102 ? 4.410 -0.947 -9.295 1.00 92.00 102 ASP A C 1
ATOM 792 O O . ASP A 1 102 ? 3.885 -0.721 -8.203 1.00 92.00 102 ASP A O 1
ATOM 796 N N . ALA A 1 103 ? 3.839 -0.565 -10.443 1.00 92.75 103 ALA A N 1
ATOM 797 C CA . ALA A 1 103 ? 2.560 0.141 -10.499 1.00 92.75 103 ALA A CA 1
ATOM 798 C C . ALA A 1 103 ? 1.390 -0.711 -9.970 1.00 92.75 103 ALA A C 1
ATOM 800 O O . ALA A 1 103 ? 0.569 -0.213 -9.197 1.00 92.75 103 ALA A O 1
ATOM 801 N N . ALA A 1 104 ? 1.327 -1.996 -10.336 1.00 95.44 104 ALA A N 1
ATOM 802 C CA . ALA A 1 104 ? 0.300 -2.920 -9.854 1.00 95.44 104 ALA A CA 1
ATOM 803 C C . ALA A 1 104 ? 0.414 -3.165 -8.343 1.00 95.44 104 ALA A C 1
ATOM 805 O O . ALA A 1 104 ? -0.591 -3.151 -7.633 1.00 95.44 104 ALA A O 1
ATOM 806 N N . ARG A 1 105 ? 1.643 -3.282 -7.830 1.00 94.38 105 ARG A N 1
ATOM 807 C CA . ARG A 1 105 ? 1.910 -3.388 -6.393 1.00 94.38 105 ARG A CA 1
ATOM 808 C C . ARG A 1 105 ? 1.436 -2.152 -5.629 1.00 94.38 105 ARG A C 1
ATOM 810 O O . ARG A 1 105 ? 0.785 -2.289 -4.598 1.00 94.38 105 ARG A O 1
ATOM 817 N N . ILE A 1 106 ? 1.737 -0.950 -6.134 1.00 93.50 106 ILE A N 1
ATOM 818 C CA . ILE A 1 106 ? 1.242 0.302 -5.537 1.00 93.50 106 ILE A CA 1
ATOM 819 C C . ILE A 1 106 ? -0.287 0.293 -5.524 1.00 93.50 106 ILE A C 1
ATOM 821 O O . ILE A 1 106 ? -0.882 0.593 -4.493 1.00 93.50 106 ILE A O 1
ATOM 825 N N . ARG A 1 107 ? -0.930 -0.119 -6.625 1.00 95.75 107 ARG A N 1
ATOM 826 C CA . ARG A 1 107 ? -2.392 -0.195 -6.675 1.00 95.75 107 ARG A CA 1
ATOM 827 C C . ARG A 1 107 ? -2.960 -1.178 -5.650 1.00 95.75 107 ARG A C 1
ATOM 829 O O . ARG A 1 107 ? -3.951 -0.850 -5.005 1.00 95.75 107 ARG A O 1
ATOM 836 N N . TYR A 1 108 ? -2.336 -2.340 -5.469 1.00 96.38 108 TYR A N 1
ATOM 837 C CA . TYR A 1 108 ? -2.736 -3.302 -4.442 1.00 96.38 108 TYR A CA 1
ATOM 838 C C . TYR A 1 108 ? -2.673 -2.682 -3.035 1.00 96.38 108 TYR A C 1
ATOM 840 O O . TYR A 1 108 ? -3.659 -2.706 -2.296 1.00 96.38 108 TYR A O 1
ATOM 848 N N . VAL A 1 109 ? -1.571 -2.011 -2.702 1.00 95.25 109 VAL A N 1
ATOM 849 C CA . VAL A 1 109 ? -1.421 -1.290 -1.426 1.00 95.25 109 VAL A CA 1
ATOM 850 C C . VAL A 1 109 ? -2.492 -0.201 -1.258 1.00 95.25 109 VAL A C 1
ATOM 852 O O . VAL A 1 109 ? -3.087 -0.073 -0.189 1.00 95.25 109 VAL A O 1
ATOM 855 N N . GLU A 1 110 ? -2.805 0.549 -2.314 1.00 96.31 110 GLU A N 1
ATOM 856 C CA . GLU A 1 110 ? -3.878 1.549 -2.285 1.00 96.31 110 GLU A CA 1
ATOM 857 C C . GLU A 1 110 ? -5.256 0.931 -2.059 1.00 96.31 110 GLU A C 1
ATOM 859 O O . GLU A 1 110 ? -6.048 1.498 -1.314 1.00 96.31 110 GLU A O 1
ATOM 864 N N . THR A 1 111 ? -5.554 -0.232 -2.648 1.00 97.81 111 THR A N 1
ATOM 865 C CA . THR A 1 111 ? -6.838 -0.912 -2.408 1.00 97.81 111 THR A CA 1
ATOM 866 C C . THR A 1 111 ? -6.988 -1.394 -0.967 1.00 97.81 111 THR A C 1
ATOM 868 O O . THR A 1 111 ? -8.080 -1.293 -0.410 1.00 97.81 111 THR A O 1
ATOM 871 N N . ARG A 1 112 ? -5.896 -1.833 -0.323 1.00 97.44 112 ARG A N 1
ATOM 872 C CA . ARG A 1 112 ? -5.881 -2.167 1.114 1.00 97.44 112 ARG A CA 1
ATOM 873 C C . ARG A 1 112 ? -6.186 -0.925 1.960 1.00 97.44 112 ARG A C 1
ATOM 875 O O . ARG A 1 112 ? -7.030 -0.963 2.852 1.00 97.44 112 ARG A O 1
ATOM 882 N N . LEU A 1 113 ? -5.602 0.221 1.602 1.00 96.56 113 LEU A N 1
ATOM 883 C CA . LEU A 1 113 ? -5.883 1.495 2.270 1.00 96.56 113 LEU A CA 1
ATOM 884 C C . LEU A 1 113 ? -7.316 2.008 2.013 1.00 96.56 113 LEU A C 1
ATOM 886 O O . LEU A 1 113 ? -7.948 2.558 2.913 1.00 96.56 113 LEU A O 1
ATOM 890 N N . GLU A 1 114 ? -7.862 1.800 0.810 1.00 97.06 114 GLU A N 1
ATOM 891 C CA . GLU A 1 114 ? -9.274 2.068 0.494 1.00 97.06 114 GLU A CA 1
ATOM 892 C C . GLU A 1 114 ? -10.208 1.204 1.361 1.00 97.06 114 GLU A C 1
ATOM 894 O O . GLU A 1 114 ? -11.196 1.721 1.887 1.00 97.06 114 GLU A O 1
ATOM 899 N N . ARG A 1 115 ? -9.875 -0.078 1.584 1.00 97.12 115 ARG A N 1
ATOM 900 C CA . ARG A 1 115 ? -10.605 -0.958 2.515 1.00 97.12 115 ARG A CA 1
ATOM 901 C C . ARG A 1 115 ? -10.517 -0.465 3.960 1.00 97.12 115 ARG A C 1
ATOM 903 O O . ARG A 1 115 ? -11.541 -0.418 4.638 1.00 97.12 115 ARG A O 1
ATOM 910 N N . ALA A 1 116 ? -9.349 0.010 4.397 1.00 96.88 116 ALA A N 1
ATOM 911 C CA . ALA A 1 116 ? -9.183 0.634 5.713 1.00 96.88 116 ALA A CA 1
ATOM 912 C C . ALA A 1 116 ? -10.133 1.827 5.917 1.00 96.88 116 ALA A C 1
ATOM 914 O O . ALA A 1 116 ? -10.735 1.968 6.982 1.00 96.88 116 ALA A O 1
ATOM 915 N N . LEU A 1 117 ? -10.298 2.678 4.894 1.00 95.25 117 LEU A N 1
ATOM 916 C CA . LEU A 1 117 ? -11.227 3.810 4.955 1.00 95.25 117 LEU A CA 1
ATOM 917 C C . LEU A 1 117 ? -12.683 3.362 5.077 1.00 95.25 117 LEU A C 1
ATOM 919 O O . LEU A 1 117 ? -13.432 3.962 5.845 1.00 95.25 117 LEU A O 1
ATOM 923 N N . VAL A 1 118 ? -13.089 2.327 4.341 1.00 95.38 118 VAL A N 1
ATOM 924 C CA . VAL A 1 118 ? -14.450 1.780 4.431 1.00 95.38 118 VAL A CA 1
ATOM 925 C C . VAL A 1 118 ? -14.737 1.278 5.845 1.00 95.38 118 VAL A C 1
ATOM 927 O O . VAL A 1 118 ? -15.699 1.739 6.458 1.00 95.38 118 VAL A O 1
ATOM 930 N N . LEU A 1 119 ? -13.850 0.444 6.394 1.00 94.62 119 LEU A N 1
ATOM 931 C CA . LEU A 1 119 ? -13.949 -0.083 7.760 1.00 94.62 119 LEU A CA 1
ATOM 932 C C . LEU A 1 119 ? -13.968 1.040 8.812 1.00 94.62 119 LEU A C 1
ATOM 934 O O . LEU A 1 119 ? -14.714 0.990 9.789 1.00 94.62 119 LEU A O 1
ATOM 938 N N . PHE A 1 120 ? -13.175 2.093 8.599 1.00 94.44 120 PHE A N 1
ATOM 939 C CA . PHE A 1 120 ? -13.178 3.285 9.443 1.00 94.44 120 PHE A CA 1
ATOM 940 C C . PHE A 1 120 ? -14.523 4.028 9.411 1.00 94.44 120 PHE A C 1
ATOM 942 O O . PHE A 1 120 ? -15.035 4.408 10.466 1.00 94.44 120 PHE A O 1
ATOM 949 N N . TYR A 1 121 ? -15.105 4.246 8.228 1.00 93.12 121 TYR A N 1
ATOM 950 C CA . TYR A 1 121 ? -16.394 4.934 8.098 1.00 93.12 121 TYR A CA 1
ATOM 951 C C . TYR A 1 121 ? -17.556 4.114 8.663 1.00 93.12 121 TYR A C 1
ATOM 953 O O . TYR A 1 121 ? -18.451 4.688 9.290 1.00 93.12 121 TYR A O 1
ATOM 961 N N . GLU A 1 122 ? -17.518 2.792 8.495 1.00 91.12 122 GLU A N 1
ATOM 962 C CA . GLU A 1 122 ? -18.486 1.869 9.090 1.00 91.12 122 GLU A CA 1
ATOM 963 C C . GLU A 1 122 ? -18.413 1.902 10.621 1.00 91.12 122 GLU A C 1
ATOM 965 O O . GLU A 1 122 ? -19.437 2.106 11.274 1.00 91.12 122 GLU A O 1
ATOM 970 N N . ALA A 1 123 ? -17.209 1.837 11.202 1.00 90.94 123 ALA A N 1
ATOM 971 C CA . ALA A 1 123 ? -17.019 1.927 12.652 1.00 90.94 123 ALA A CA 1
ATOM 972 C C . ALA A 1 123 ? -17.499 3.263 13.248 1.00 90.94 123 ALA A C 1
ATOM 974 O O . ALA A 1 123 ? -17.962 3.314 14.387 1.00 90.94 123 ALA A O 1
ATOM 975 N N . LYS A 1 124 ? -17.422 4.357 12.479 1.00 89.12 124 LYS A N 1
ATOM 976 C CA . LYS A 1 124 ? -17.939 5.667 12.899 1.00 89.12 124 LYS A CA 1
ATOM 977 C C . LYS A 1 124 ? -19.454 5.824 12.742 1.00 89.12 124 LYS A C 1
ATOM 979 O O . LYS A 1 124 ? -19.988 6.820 13.226 1.00 89.12 124 LYS A O 1
ATOM 984 N N . GLY A 1 125 ? -20.133 4.903 12.055 1.00 82.81 125 GLY A N 1
ATOM 985 C CA . GLY A 1 125 ? -21.538 5.070 11.673 1.00 82.81 125 GLY A CA 1
ATOM 986 C C . GLY A 1 125 ? -21.766 6.248 10.715 1.00 82.81 125 GLY A C 1
ATOM 987 O O . GLY A 1 125 ? -22.866 6.782 10.648 1.00 82.81 125 GLY A O 1
ATOM 988 N N . GLU A 1 126 ? -20.729 6.687 9.991 1.00 75.81 126 GLU A N 1
ATOM 989 C CA . GLU A 1 126 ? -20.748 7.892 9.142 1.00 75.81 126 GLU A CA 1
ATOM 990 C C . GLU A 1 126 ? -21.045 7.593 7.661 1.00 75.81 126 GLU A C 1
ATOM 992 O O . GLU A 1 126 ? -20.799 8.437 6.792 1.00 75.81 126 GLU A O 1
ATOM 997 N N . SER A 1 127 ? -21.618 6.423 7.358 1.00 64.25 127 SER A N 1
ATOM 998 C CA . SER A 1 127 ? -21.969 6.003 5.991 1.00 64.25 127 SER A CA 1
ATOM 999 C C . SER A 1 127 ? -22.905 6.991 5.273 1.00 64.25 127 SER A C 1
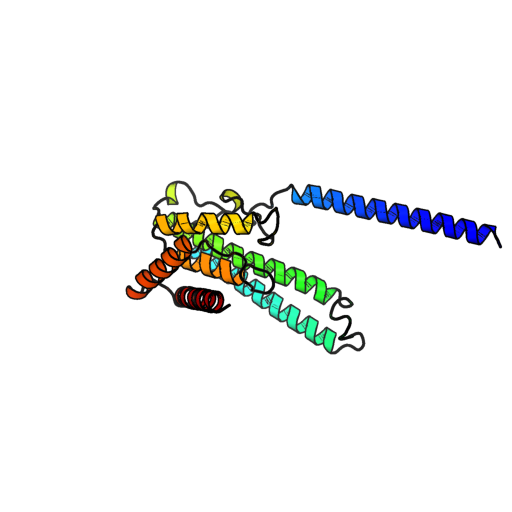ATOM 1001 O O . SER A 1 127 ? -22.852 7.109 4.049 1.00 64.25 127 SER A O 1
ATOM 1003 N N . GLU A 1 128 ? -23.689 7.774 6.021 1.00 56.03 128 GLU A N 1
ATOM 1004 C CA . GLU A 1 128 ? -24.611 8.792 5.498 1.00 56.03 128 GLU A CA 1
ATOM 1005 C C . GLU A 1 128 ? -23.911 10.046 4.937 1.00 56.03 128 GLU A C 1
ATOM 1007 O O . GLU A 1 128 ? -24.450 10.708 4.051 1.00 56.03 128 GLU A O 1
ATOM 1012 N N . THR A 1 129 ? -22.694 10.369 5.401 1.00 58.81 129 THR A N 1
ATOM 1013 C CA . THR A 1 129 ? -21.917 11.537 4.918 1.00 58.81 129 THR A CA 1
ATOM 1014 C C . THR A 1 129 ? -21.071 11.248 3.674 1.00 58.81 129 THR A C 1
ATOM 1016 O O . THR A 1 129 ? -20.445 12.158 3.121 1.00 58.81 129 THR A O 1
ATOM 1019 N N . GLY A 1 130 ? -21.107 9.999 3.203 1.00 72.75 130 GLY A N 1
ATOM 1020 C CA . GLY A 1 130 ? -20.453 9.536 1.987 1.00 72.75 130 GLY A CA 1
ATOM 1021 C C . GLY A 1 130 ? -19.032 9.027 2.221 1.00 72.75 130 GLY A C 1
ATOM 1022 O O . GLY A 1 130 ? -18.188 9.694 2.823 1.00 72.75 130 GLY A O 1
ATOM 1023 N N . TYR A 1 131 ? -18.756 7.842 1.680 1.00 85.19 131 TYR A N 1
ATOM 1024 C CA . TYR A 1 131 ? -17.416 7.268 1.628 1.00 85.19 131 TYR A CA 1
ATOM 1025 C C . TYR A 1 131 ? -16.482 8.158 0.804 1.00 85.19 131 TYR A C 1
ATOM 1027 O O . TYR A 1 131 ? -16.856 8.667 -0.256 1.00 85.19 131 TYR A O 1
ATOM 1035 N N . LYS A 1 132 ? -15.248 8.333 1.285 1.00 90.25 132 LYS A N 1
ATOM 1036 C CA . LYS A 1 132 ? -14.229 9.154 0.620 1.00 90.25 132 LYS A CA 1
ATOM 1037 C C . LYS A 1 132 ? -13.130 8.298 0.012 1.00 90.25 132 LYS A C 1
ATOM 1039 O O . LYS A 1 132 ? -12.797 7.232 0.520 1.00 90.25 132 LYS A O 1
ATOM 1044 N N . THR A 1 133 ? -12.545 8.804 -1.064 1.00 92.69 133 THR A N 1
ATOM 1045 C CA . THR A 1 133 ? -11.300 8.296 -1.641 1.00 92.69 133 THR A CA 1
ATOM 1046 C C . THR A 1 133 ? -10.082 8.815 -0.867 1.00 92.69 133 THR A C 1
ATOM 1048 O O . THR A 1 133 ? -10.185 9.718 -0.031 1.00 92.69 133 THR A O 1
ATOM 1051 N N . LEU A 1 134 ? -8.904 8.237 -1.126 1.00 93.50 134 LEU A N 1
ATOM 1052 C CA . LEU A 1 134 ? -7.665 8.581 -0.414 1.00 93.50 134 LEU A CA 1
ATOM 1053 C C . LEU A 1 134 ? -7.212 10.027 -0.675 1.00 93.50 134 LEU A C 1
ATOM 1055 O O . LEU A 1 134 ? -6.520 10.635 0.142 1.00 93.50 134 LEU A O 1
ATOM 1059 N N . ASP A 1 135 ? -7.615 10.610 -1.801 1.00 89.19 135 ASP A N 1
ATOM 1060 C CA . ASP A 1 135 ? -7.305 11.989 -2.181 1.00 89.19 135 ASP A CA 1
ATOM 1061 C C . ASP A 1 135 ? -7.767 13.018 -1.132 1.00 89.19 135 ASP A C 1
ATOM 1063 O O . ASP 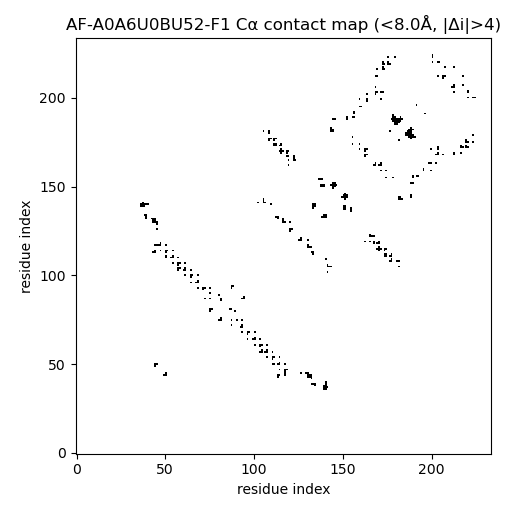A 1 135 ? -7.053 14.004 -0.907 1.00 89.19 135 ASP A O 1
ATOM 1067 N N . ALA A 1 136 ? -8.879 12.744 -0.437 1.00 88.44 136 ALA A N 1
ATOM 1068 C CA . ALA A 1 136 ? -9.399 13.526 0.683 1.00 88.44 136 ALA A CA 1
ATOM 1069 C C . ALA A 1 136 ? -8.428 13.587 1.877 1.00 88.44 136 ALA A C 1
ATOM 1071 O O . ALA A 1 136 ? -8.524 14.490 2.706 1.00 88.44 136 ALA A O 1
ATOM 1072 N N . PHE A 1 137 ? -7.463 12.668 1.935 1.00 88.69 137 PHE A N 1
ATOM 1073 C CA . PHE A 1 137 ? -6.424 12.571 2.959 1.00 88.69 137 PHE A CA 1
ATOM 1074 C C . PHE A 1 137 ? -5.048 12.980 2.425 1.00 88.69 137 PHE A C 1
ATOM 1076 O O . PHE A 1 137 ? -4.022 12.497 2.893 1.00 88.69 137 PHE A O 1
ATOM 1083 N N . ASN A 1 138 ? -5.008 13.865 1.425 1.00 88.75 138 ASN A N 1
ATOM 1084 C CA . ASN A 1 138 ? -3.778 14.316 0.770 1.00 88.75 138 ASN A CA 1
ATOM 1085 C C . ASN A 1 138 ? -2.970 13.200 0.063 1.00 88.75 138 ASN A C 1
ATOM 1087 O O . ASN A 1 138 ? -1.795 13.392 -0.233 1.00 88.75 138 ASN A O 1
ATOM 1091 N N . TRP A 1 139 ? -3.603 12.069 -0.266 1.00 92.00 139 TRP A N 1
ATOM 1092 C CA . TRP A 1 139 ? -2.950 10.968 -0.979 1.00 92.00 139 TRP A CA 1
ATOM 1093 C C . TRP A 1 139 ? -2.772 11.240 -2.474 1.00 92.00 139 TRP A C 1
ATOM 1095 O O . TRP A 1 139 ? -3.681 11.754 -3.126 1.00 92.00 139 TRP A O 1
ATOM 1105 N N . TYR A 1 140 ? -1.634 10.839 -3.028 1.00 92.25 140 TYR A N 1
ATOM 1106 C CA . TYR A 1 140 ? -1.297 10.897 -4.446 1.00 92.25 140 TYR A CA 1
ATOM 1107 C C . TYR A 1 140 ? -1.335 9.490 -5.032 1.00 92.25 140 TYR A C 1
ATOM 1109 O O . TYR A 1 140 ? -0.413 8.702 -4.818 1.00 92.25 140 TYR A O 1
ATOM 1117 N N . TYR A 1 141 ? -2.390 9.202 -5.791 1.00 93.06 141 TYR A N 1
ATOM 1118 C CA . TYR A 1 141 ? -2.591 7.889 -6.393 1.00 93.06 141 TYR A CA 1
ATOM 1119 C C . TYR A 1 141 ? -1.479 7.507 -7.379 1.00 93.06 141 TYR A C 1
ATOM 1121 O O . TYR A 1 141 ? -0.997 8.347 -8.146 1.00 93.06 141 TYR A O 1
ATOM 1129 N N . GLY A 1 142 ? -1.079 6.235 -7.367 1.00 91.25 142 GLY A N 1
ATOM 1130 C CA . GLY A 1 142 ? -0.039 5.676 -8.232 1.00 91.25 142 GLY A CA 1
ATOM 1131 C C . GLY A 1 142 ? 1.358 6.250 -7.978 1.00 91.25 142 GLY A C 1
ATOM 1132 O O . GLY A 1 142 ? 2.218 6.183 -8.860 1.00 91.25 142 GLY A O 1
ATOM 1133 N N . ARG A 1 143 ? 1.590 6.876 -6.817 1.00 88.31 143 ARG A N 1
ATOM 1134 C CA . ARG A 1 143 ? 2.887 7.454 -6.440 1.00 88.31 143 ARG A CA 1
ATOM 1135 C C . ARG A 1 143 ? 3.484 6.728 -5.240 1.00 88.31 143 ARG A C 1
ATOM 1137 O O . ARG A 1 143 ? 2.773 6.347 -4.315 1.00 88.31 143 ARG A O 1
ATOM 1144 N N . ASP A 1 144 ? 4.809 6.618 -5.251 1.00 84.75 144 ASP A N 1
ATOM 1145 C CA . ASP A 1 144 ? 5.593 6.118 -4.121 1.00 84.75 144 ASP A CA 1
ATOM 1146 C C . ASP A 1 144 ? 5.353 6.941 -2.846 1.00 84.75 144 ASP A C 1
ATOM 1148 O O . ASP A 1 144 ? 5.048 8.135 -2.897 1.00 84.75 144 ASP A O 1
ATOM 1152 N N . PHE A 1 145 ? 5.583 6.316 -1.690 1.00 87.38 145 PHE A N 1
ATOM 1153 C CA . PHE A 1 145 ? 5.387 6.934 -0.376 1.00 87.38 145 PHE A CA 1
ATOM 1154 C C . PHE A 1 145 ? 6.271 8.158 -0.118 1.00 87.38 145 PHE A C 1
ATOM 1156 O O . PHE A 1 145 ? 5.822 9.092 0.546 1.00 87.38 145 PHE A O 1
ATOM 1163 N N . ASP A 1 146 ? 7.474 8.172 -0.698 1.00 82.88 146 ASP A N 1
ATOM 1164 C CA . ASP A 1 146 ? 8.449 9.264 -0.589 1.00 82.88 146 ASP A CA 1
ATOM 1165 C C . ASP A 1 146 ? 8.217 10.386 -1.614 1.00 82.88 146 ASP A C 1
ATOM 1167 O O . ASP A 1 146 ? 8.871 11.432 -1.569 1.00 82.88 146 ASP A O 1
ATOM 1171 N N . ALA A 1 147 ? 7.299 10.193 -2.567 1.00 81.12 147 ALA A N 1
ATOM 1172 C CA . ALA A 1 147 ? 6.994 11.210 -3.563 1.00 81.12 147 ALA A CA 1
ATOM 1173 C C . ALA A 1 147 ? 6.325 12.436 -2.917 1.00 81.12 147 ALA A C 1
ATOM 1175 O O . ALA A 1 147 ? 5.619 12.329 -1.912 1.00 81.12 147 ALA A O 1
ATOM 1176 N N . ASN A 1 148 ? 6.509 13.609 -3.535 1.00 83.44 148 ASN A N 1
ATOM 1177 C CA . ASN A 1 148 ? 5.900 14.875 -3.104 1.00 83.44 148 ASN A CA 1
ATOM 1178 C C . ASN A 1 148 ? 6.173 15.185 -1.619 1.00 83.44 148 ASN A C 1
ATOM 1180 O O . ASN A 1 148 ? 5.246 15.336 -0.825 1.00 83.44 148 ASN A O 1
ATOM 1184 N N . ASP A 1 149 ? 7.454 15.231 -1.242 1.00 84.19 149 ASP A N 1
ATOM 1185 C CA . ASP A 1 149 ? 7.922 15.463 0.133 1.00 84.19 149 ASP A CA 1
ATOM 1186 C C . ASP A 1 149 ? 7.359 14.459 1.155 1.00 84.19 149 ASP A C 1
ATOM 1188 O O . ASP A 1 149 ? 7.055 14.813 2.303 1.00 84.19 149 ASP A O 1
ATOM 1192 N N . GLY A 1 150 ? 7.196 13.202 0.730 1.00 86.50 150 GLY A N 1
ATOM 1193 C CA . GLY A 1 150 ? 6.676 12.122 1.563 1.00 86.50 150 GLY A CA 1
ATOM 1194 C C . GLY A 1 150 ? 5.195 12.271 1.915 1.00 86.50 150 GLY A C 1
ATOM 1195 O O . GLY A 1 150 ? 4.789 11.866 3.005 1.00 86.50 150 GLY A O 1
ATOM 1196 N N . ALA A 1 151 ? 4.391 12.914 1.058 1.00 89.62 151 ALA A N 1
ATOM 1197 C CA . ALA A 1 151 ? 2.987 13.211 1.351 1.00 89.62 151 ALA A CA 1
ATOM 1198 C C . ALA A 1 151 ? 2.184 11.951 1.707 1.00 89.62 151 ALA A C 1
ATOM 1200 O O . ALA A 1 151 ? 1.502 11.947 2.727 1.00 89.62 151 ALA A O 1
ATOM 1201 N N . ASN A 1 152 ? 2.324 10.874 0.928 1.00 91.94 152 ASN A N 1
ATOM 1202 C CA . ASN A 1 152 ? 1.625 9.607 1.168 1.00 91.94 152 ASN A CA 1
ATOM 1203 C C . ASN A 1 152 ? 2.051 8.967 2.501 1.00 91.94 152 ASN A C 1
ATOM 1205 O O . ASN A 1 152 ? 1.196 8.549 3.283 1.00 91.94 152 ASN A O 1
ATOM 1209 N N . GLY A 1 153 ? 3.354 8.966 2.812 1.00 91.88 153 GLY A N 1
ATOM 1210 C CA . GLY A 1 153 ? 3.855 8.497 4.107 1.00 91.88 153 GLY A CA 1
ATOM 1211 C C . GLY A 1 153 ? 3.318 9.314 5.289 1.00 91.88 153 GLY A C 1
ATOM 1212 O O . GLY A 1 153 ? 2.839 8.753 6.272 1.00 91.88 153 GLY A O 1
ATOM 1213 N N . LYS A 1 154 ? 3.305 10.648 5.179 1.00 91.44 154 LYS A N 1
ATOM 1214 C CA . LYS A 1 154 ? 2.724 11.536 6.204 1.00 91.44 154 LYS A CA 1
ATOM 1215 C C . LYS A 1 154 ? 1.217 11.324 6.361 1.00 91.44 154 LYS A C 1
ATOM 1217 O O . LYS A 1 154 ? 0.713 11.301 7.477 1.00 91.44 154 LYS A O 1
ATOM 1222 N N . SER A 1 155 ? 0.486 11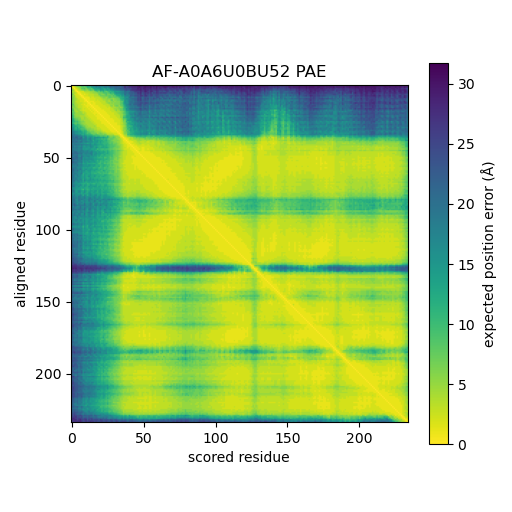.141 5.265 1.00 92.62 155 SER A N 1
ATOM 1223 C CA . SER A 1 155 ? -0.942 10.820 5.318 1.00 92.62 155 SER A CA 1
ATOM 1224 C C . SER A 1 155 ? -1.193 9.545 6.118 1.00 92.62 155 SER A C 1
ATOM 1226 O O . SER A 1 155 ? -2.072 9.531 6.979 1.00 92.62 155 SER A O 1
ATOM 1228 N N . LEU A 1 156 ? -0.375 8.512 5.905 1.00 93.12 156 LEU A N 1
ATOM 1229 C CA . LEU A 1 156 ? -0.486 7.251 6.625 1.00 93.12 156 LEU A CA 1
ATOM 1230 C C . LEU A 1 156 ? -0.248 7.417 8.140 1.00 93.12 156 LEU A C 1
ATOM 1232 O O . LEU A 1 156 ? -0.994 6.850 8.941 1.00 93.12 156 LEU A O 1
ATOM 1236 N N . THR A 1 157 ? 0.721 8.245 8.555 1.00 92.44 157 THR A N 1
ATOM 1237 C CA . THR A 1 157 ? 0.967 8.527 9.985 1.00 92.44 157 THR A CA 1
ATOM 1238 C C . THR A 1 157 ? -0.161 9.319 10.647 1.00 92.44 157 THR A C 1
ATOM 1240 O O . THR A 1 157 ? -0.405 9.135 11.840 1.00 92.44 157 THR A O 1
ATOM 1243 N N . TYR A 1 158 ? -0.901 10.141 9.895 1.00 91.94 158 TYR A N 1
ATOM 1244 C CA . TYR A 1 158 ? -2.099 10.827 10.397 1.00 91.94 158 TYR A CA 1
ATOM 1245 C C . TYR A 1 158 ? -3.350 9.941 10.433 1.00 91.94 158 TYR A C 1
ATOM 1247 O O . TYR A 1 158 ? -4.214 10.146 11.289 1.00 91.94 158 TYR A O 1
ATOM 1255 N N . MET A 1 159 ? -3.457 8.956 9.537 1.00 94.38 159 MET A N 1
ATOM 1256 C CA . MET A 1 159 ? -4.589 8.024 9.506 1.00 94.38 159 MET A CA 1
ATOM 1257 C C . MET A 1 159 ? -4.628 7.125 10.745 1.00 94.38 159 MET A C 1
ATOM 1259 O O . MET A 1 159 ? -5.704 6.930 11.308 1.00 94.38 159 MET A O 1
ATOM 1263 N N . LEU A 1 160 ? -3.478 6.628 11.216 1.00 95.56 160 LEU A N 1
ATOM 1264 C CA . LEU A 1 160 ? -3.436 5.673 12.329 1.00 95.56 160 LEU A CA 1
ATOM 1265 C C . LEU A 1 160 ? -4.115 6.201 13.613 1.00 95.56 160 LEU A C 1
ATOM 1267 O O . LEU A 1 160 ? -5.041 5.546 14.094 1.00 95.56 160 LEU A O 1
ATOM 1271 N N . PRO A 1 161 ? -3.782 7.395 14.147 1.00 94.31 161 PRO A N 1
ATOM 1272 C CA . PRO A 1 161 ? -4.490 7.948 15.304 1.00 94.31 161 PRO A CA 1
ATOM 1273 C C . PRO A 1 161 ? -5.999 8.139 15.085 1.00 94.31 161 PRO A C 1
ATOM 1275 O O . PRO A 1 161 ? -6.781 7.977 16.023 1.00 94.31 161 PRO A O 1
ATOM 1278 N N . ALA A 1 162 ? -6.424 8.486 13.864 1.00 93.06 162 ALA A N 1
ATOM 1279 C CA . ALA A 1 162 ? -7.841 8.655 13.545 1.00 93.06 162 ALA A CA 1
ATOM 1280 C C . ALA A 1 162 ? -8.592 7.317 13.609 1.00 93.06 162 ALA A C 1
ATOM 1282 O O . ALA A 1 162 ? -9.657 7.243 14.226 1.00 93.06 162 ALA A O 1
ATOM 1283 N N . VAL A 1 163 ? -8.005 6.261 13.041 1.00 94.25 163 VAL A N 1
ATOM 1284 C CA . VAL A 1 163 ? -8.554 4.899 13.073 1.00 94.25 163 VAL A CA 1
ATOM 1285 C C . VAL A 1 163 ? -8.601 4.346 14.499 1.00 94.25 163 VAL A C 1
ATOM 1287 O O . VAL A 1 163 ? -9.629 3.808 14.912 1.00 94.25 163 VAL A O 1
ATOM 1290 N N . LEU A 1 164 ? -7.548 4.564 15.295 1.00 95.06 164 LEU A N 1
ATOM 1291 C CA . LEU A 1 164 ? -7.529 4.176 16.711 1.00 95.06 164 LEU A CA 1
ATOM 1292 C C . LEU A 1 164 ? -8.660 4.838 17.502 1.00 95.06 164 LEU A C 1
ATOM 1294 O O . LEU A 1 164 ? -9.335 4.186 18.300 1.00 95.06 164 LEU A O 1
ATOM 1298 N N . LYS A 1 165 ? -8.920 6.126 17.251 1.00 94.38 165 LYS A N 1
ATOM 1299 C CA . LYS A 1 165 ? -10.022 6.846 17.897 1.00 94.38 165 LYS A CA 1
ATOM 1300 C C . LYS A 1 165 ? -11.392 6.275 17.517 1.00 94.38 165 LYS A C 1
ATOM 1302 O O . LYS A 1 165 ? -12.269 6.229 18.373 1.00 94.38 165 LYS A O 1
ATOM 1307 N N . ALA A 1 166 ? -11.564 5.831 16.274 1.00 92.25 166 ALA A N 1
ATOM 1308 C CA . ALA A 1 166 ? -12.806 5.232 15.786 1.00 92.25 166 ALA A CA 1
ATOM 1309 C C . ALA A 1 166 ? -13.039 3.786 16.258 1.00 92.25 166 ALA A C 1
ATOM 1311 O O . ALA A 1 166 ? -14.096 3.241 15.972 1.00 92.25 166 ALA A O 1
ATOM 1312 N N . GLN A 1 167 ? -12.095 3.177 16.988 1.00 91.69 167 GLN A N 1
ATOM 1313 C CA . GLN A 1 167 ? -12.202 1.791 17.465 1.00 91.69 167 GLN A CA 1
ATOM 1314 C C . GLN A 1 167 ? -12.364 0.775 16.315 1.00 91.69 167 GLN A C 1
ATOM 1316 O O . GLN A 1 167 ? -13.099 -0.196 16.452 1.00 91.69 167 GLN A O 1
ATOM 1321 N N . ALA A 1 168 ? -11.676 0.989 15.188 1.00 94.38 168 ALA A N 1
ATOM 1322 C CA . ALA A 1 168 ? -11.750 0.125 14.007 1.00 94.38 168 ALA A CA 1
ATOM 1323 C C . ALA A 1 168 ? -10.498 -0.776 13.891 1.00 94.38 168 ALA A C 1
ATOM 1325 O O . ALA A 1 168 ? -9.575 -0.427 13.153 1.00 94.38 168 ALA A O 1
ATOM 1326 N N . PRO A 1 169 ? -10.409 -1.911 14.617 1.00 96.00 169 PRO A N 1
ATOM 1327 C CA . PRO A 1 169 ? -9.200 -2.743 14.660 1.00 96.00 169 PRO A CA 1
ATOM 1328 C C . PRO A 1 169 ? -8.821 -3.306 13.285 1.00 96.00 169 PRO A C 1
ATOM 1330 O O . PRO A 1 169 ? -7.667 -3.210 12.889 1.00 96.00 169 PRO A O 1
ATOM 1333 N N . ARG A 1 170 ? -9.787 -3.769 12.492 1.00 96.50 170 ARG A N 1
ATOM 1334 C CA . ARG A 1 170 ? -9.537 -4.280 11.133 1.00 96.50 170 ARG A CA 1
ATOM 1335 C C . ARG A 1 170 ? -8.914 -3.222 10.212 1.00 96.50 170 ARG A C 1
ATOM 1337 O O . ARG A 1 170 ? -7.966 -3.490 9.483 1.00 96.50 170 ARG A O 1
ATOM 1344 N N . ALA A 1 171 ? -9.337 -1.961 10.340 1.00 96.94 171 ALA A N 1
ATOM 1345 C CA . ALA A 1 171 ? -8.691 -0.848 9.641 1.00 96.94 171 ALA A CA 1
ATOM 1346 C C . ALA A 1 171 ? -7.254 -0.589 10.136 1.00 96.94 171 ALA A C 1
ATOM 1348 O O . ALA A 1 171 ? -6.410 -0.181 9.344 1.00 96.94 171 ALA A O 1
ATOM 1349 N N . VAL A 1 172 ? -6.941 -0.838 11.415 1.00 97.81 172 VAL A N 1
ATOM 1350 C CA . VAL A 1 172 ? -5.554 -0.786 11.918 1.00 97.81 172 VAL A CA 1
ATOM 1351 C C . VAL A 1 172 ? -4.698 -1.861 11.245 1.00 97.81 172 VAL A C 1
ATOM 1353 O O . VAL A 1 172 ? -3.592 -1.549 10.804 1.00 97.81 172 VAL A O 1
ATOM 1356 N N . ALA A 1 173 ? -5.209 -3.088 11.108 1.00 97.69 173 ALA A N 1
ATOM 1357 C CA . ALA A 1 173 ? -4.498 -4.174 10.431 1.00 97.69 173 ALA A CA 1
ATOM 1358 C C . ALA A 1 173 ? -4.180 -3.826 8.965 1.00 97.69 173 ALA A C 1
ATOM 1360 O O . ALA A 1 173 ? -3.064 -4.057 8.498 1.00 97.69 173 ALA A O 1
ATOM 1361 N N . GLU A 1 174 ? -5.109 -3.171 8.261 1.00 97.81 174 GLU A N 1
ATOM 1362 C CA . GLU A 1 174 ? -4.847 -2.650 6.915 1.00 97.81 174 GLU A CA 1
ATOM 1363 C C . GLU A 1 174 ? -3.727 -1.612 6.878 1.00 97.81 174 GLU A C 1
ATOM 1365 O O . GLU A 1 174 ? -2.846 -1.663 6.018 1.00 97.81 174 GLU A O 1
ATOM 1370 N N . LEU A 1 175 ? -3.729 -0.669 7.823 1.00 97.00 175 LEU A N 1
ATOM 1371 C CA . LEU A 1 175 ? -2.669 0.331 7.916 1.00 97.00 175 LEU A CA 1
ATOM 1372 C C . LEU A 1 175 ? -1.306 -0.319 8.194 1.00 97.00 175 LEU A C 1
ATOM 1374 O O . LEU A 1 175 ? -0.308 0.124 7.630 1.00 97.00 175 LEU A O 1
ATOM 1378 N N . PHE A 1 176 ? -1.259 -1.387 8.995 1.00 97.06 176 PHE A N 1
ATOM 1379 C CA . PHE A 1 176 ? -0.038 -2.165 9.225 1.00 97.06 176 PHE A CA 1
ATOM 1380 C C . PHE A 1 176 ? 0.438 -2.876 7.960 1.00 97.06 176 PHE A C 1
ATOM 1382 O O . PHE A 1 176 ? 1.617 -2.761 7.624 1.00 97.06 176 PHE A O 1
ATOM 1389 N N . PHE A 1 177 ? -0.466 -3.524 7.215 1.00 95.94 177 PHE A N 1
ATOM 1390 C CA . PHE A 1 177 ? -0.123 -4.116 5.921 1.00 95.94 177 PHE A CA 1
ATOM 1391 C C . PHE A 1 177 ? 0.528 -3.074 5.003 1.00 95.94 177 PHE A C 1
ATOM 1393 O O . PHE A 1 177 ? 1.610 -3.300 4.455 1.00 95.94 177 PHE A O 1
ATOM 1400 N N . VAL A 1 178 ? -0.117 -1.913 4.864 1.00 95.75 178 VAL A N 1
ATOM 1401 C CA . VAL A 1 178 ? 0.350 -0.811 4.017 1.00 95.75 178 VAL A CA 1
ATOM 1402 C C . VAL A 1 178 ? 1.699 -0.281 4.505 1.00 95.75 178 VAL A C 1
ATOM 1404 O O . VAL A 1 178 ? 2.594 -0.080 3.685 1.00 95.75 178 VAL A O 1
ATOM 1407 N N . ALA A 1 179 ? 1.869 -0.092 5.815 1.00 94.75 179 ALA A N 1
ATOM 1408 C CA . ALA A 1 179 ? 3.108 0.396 6.411 1.00 94.75 179 ALA A CA 1
ATOM 1409 C C . ALA A 1 179 ? 4.290 -0.546 6.161 1.00 94.75 179 ALA A C 1
ATOM 1411 O O . ALA A 1 179 ? 5.381 -0.063 5.874 1.00 94.75 179 ALA A O 1
ATOM 1412 N N . LEU A 1 180 ? 4.070 -1.862 6.228 1.00 92.62 180 LEU A N 1
ATOM 1413 C CA . L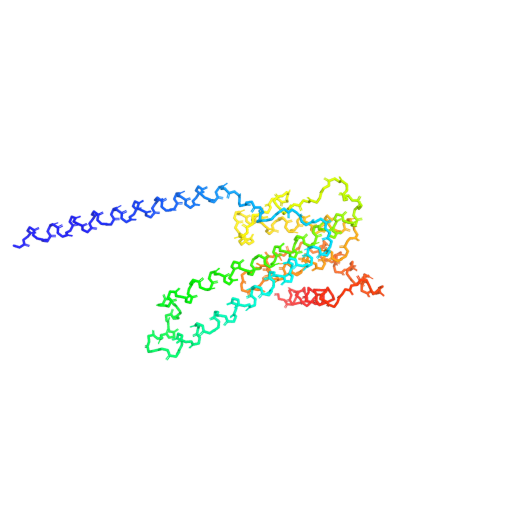EU A 1 180 ? 5.108 -2.878 6.043 1.00 92.62 180 LEU A CA 1
ATOM 1414 C C . LEU A 1 180 ? 5.423 -3.146 4.565 1.00 92.62 180 LEU A C 1
ATOM 1416 O O . LEU A 1 180 ? 6.574 -3.400 4.230 1.00 92.62 180 LEU A O 1
ATOM 1420 N N . ASN A 1 181 ? 4.427 -3.064 3.676 1.00 90.31 181 ASN A N 1
ATOM 1421 C CA . ASN A 1 181 ? 4.561 -3.510 2.281 1.00 90.31 181 ASN A CA 1
ATOM 1422 C C . ASN A 1 181 ? 4.591 -2.368 1.253 1.00 90.31 181 ASN A C 1
ATOM 1424 O O . ASN A 1 181 ? 4.893 -2.594 0.076 1.00 90.31 181 ASN A O 1
ATOM 1428 N N . GLY A 1 182 ? 4.268 -1.139 1.661 1.00 87.19 182 GLY A N 1
ATOM 1429 C CA . GLY A 1 182 ? 4.134 0.006 0.762 1.00 87.19 182 GLY A CA 1
ATOM 1430 C C . GLY A 1 182 ? 5.458 0.555 0.227 1.00 87.19 182 GLY A C 1
ATOM 1431 O O . GLY A 1 182 ? 5.491 1.147 -0.855 1.00 87.19 182 GLY A O 1
ATOM 1432 N N . GLY A 1 183 ? 6.567 0.356 0.943 1.00 84.81 183 GLY A N 1
ATOM 1433 C CA . GLY A 1 183 ? 7.872 0.923 0.590 1.00 84.81 183 GLY A CA 1
ATOM 1434 C C . GLY A 1 183 ? 8.510 0.173 -0.571 1.00 84.81 183 GLY A C 1
ATOM 1435 O O . GLY A 1 183 ? 7.994 -0.843 -1.026 1.00 84.81 183 GLY A O 1
ATOM 1436 N N . LYS A 1 184 ? 9.613 0.673 -1.131 1.00 80.50 184 LYS A N 1
ATOM 1437 C CA . LYS A 1 184 ? 10.254 0.023 -2.291 1.00 80.50 184 LYS A CA 1
ATOM 1438 C C . LYS A 1 184 ? 10.718 -1.391 -1.943 1.00 80.50 184 LYS A C 1
ATOM 1440 O O . LYS A 1 184 ? 11.201 -1.628 -0.843 1.00 80.50 184 LYS A O 1
ATOM 1445 N N . ASN A 1 185 ? 10.598 -2.315 -2.897 1.00 72.12 185 ASN A N 1
ATOM 1446 C CA . ASN A 1 185 ? 10.990 -3.722 -2.738 1.00 72.12 185 ASN A CA 1
ATOM 1447 C C . ASN A 1 185 ? 10.310 -4.448 -1.559 1.00 72.12 185 ASN A C 1
ATOM 1449 O O . ASN A 1 185 ? 10.892 -5.374 -1.008 1.00 72.12 185 ASN A O 1
ATOM 1453 N N . GLY A 1 186 ? 9.101 -4.033 -1.165 1.00 67.38 186 GLY A N 1
ATOM 1454 C CA . GLY A 1 186 ? 8.389 -4.640 -0.033 1.00 67.38 186 GLY A CA 1
ATOM 1455 C C . GLY A 1 186 ? 8.974 -4.286 1.336 1.00 67.38 186 GLY A C 1
ATOM 1456 O O . GLY A 1 186 ? 8.673 -4.962 2.308 1.00 67.38 186 GLY A O 1
ATOM 1457 N N . MET A 1 187 ? 9.814 -3.251 1.408 1.00 80.12 187 MET A N 1
ATOM 1458 C CA . MET A 1 187 ? 10.276 -2.695 2.677 1.00 80.12 187 MET A CA 1
ATOM 1459 C C . MET A 1 187 ? 9.189 -1.814 3.307 1.00 80.12 187 MET A C 1
ATOM 1461 O O . MET A 1 187 ? 8.344 -1.277 2.577 1.00 80.12 187 MET A O 1
ATOM 1465 N N . PRO A 1 188 ? 9.255 -1.563 4.625 1.00 86.44 188 PRO A N 1
ATOM 1466 C CA . PRO A 1 188 ? 8.370 -0.608 5.272 1.00 86.44 188 PRO A CA 1
ATOM 1467 C C . PRO A 1 188 ? 8.443 0.786 4.629 1.00 86.44 188 PRO A C 1
ATOM 1469 O O . PRO A 1 188 ? 9.525 1.262 4.280 1.00 86.44 188 PRO A O 1
ATOM 1472 N N . CYS A 1 189 ? 7.297 1.451 4.450 1.00 87.19 189 CYS A N 1
ATOM 1473 C CA . CYS A 1 189 ? 7.230 2.807 3.884 1.00 87.19 189 CYS A CA 1
ATOM 1474 C C . CYS A 1 189 ? 7.193 3.923 4.924 1.00 87.19 189 CYS A C 1
ATOM 1476 O O . CYS A 1 189 ? 7.429 5.079 4.575 1.00 87.19 189 CYS A O 1
ATOM 1478 N N . VAL A 1 190 ? 6.850 3.615 6.173 1.00 87.38 190 VAL A N 1
ATOM 1479 C CA . VAL A 1 190 ? 6.762 4.599 7.252 1.00 87.38 190 VAL A CA 1
ATOM 1480 C C . VAL A 1 190 ? 7.227 3.990 8.564 1.00 87.38 190 VAL A C 1
ATOM 1482 O O . VAL A 1 190 ? 7.057 2.799 8.804 1.00 87.38 190 VAL A O 1
ATOM 1485 N N . SER A 1 191 ? 7.751 4.841 9.440 1.00 84.81 191 SER A N 1
ATOM 1486 C CA . SER A 1 191 ? 7.889 4.541 10.861 1.00 84.81 191 SER A CA 1
ATOM 1487 C C . SER A 1 191 ? 6.812 5.324 11.607 1.00 84.81 191 SER A C 1
ATOM 1489 O O . SER A 1 191 ? 6.738 6.554 11.506 1.00 84.81 191 SER A O 1
ATOM 1491 N N . TYR A 1 192 ? 5.921 4.613 12.296 1.00 88.88 192 TYR A N 1
ATOM 1492 C CA . TYR A 1 192 ? 4.924 5.254 13.145 1.00 88.88 192 TYR A CA 1
ATOM 1493 C C . TYR A 1 192 ? 5.580 5.779 14.424 1.00 88.88 192 TYR A C 1
ATOM 1495 O O . TYR A 1 192 ? 6.489 5.138 14.949 1.00 88.88 192 TYR A O 1
ATOM 1503 N N . PRO A 1 193 ? 5.100 6.903 14.987 1.00 90.44 193 PRO A N 1
ATOM 1504 C CA . PRO A 1 193 ? 5.524 7.305 16.318 1.00 90.44 193 PRO A CA 1
ATOM 1505 C C . PRO A 1 193 ? 5.210 6.194 17.332 1.00 90.44 193 PRO A C 1
ATOM 1507 O O . PRO A 1 193 ? 4.126 5.608 17.291 1.00 90.44 193 PRO A O 1
ATOM 1510 N N . GLU A 1 194 ? 6.141 5.947 18.255 1.00 91.25 194 GLU A N 1
ATOM 1511 C CA . GLU A 1 194 ? 6.119 4.816 19.198 1.00 91.25 194 GLU A CA 1
ATOM 1512 C C . GLU A 1 194 ? 4.782 4.684 19.942 1.00 91.25 194 GLU A C 1
ATOM 1514 O O . GLU A 1 194 ? 4.166 3.623 19.959 1.00 91.25 194 GLU A O 1
ATOM 1519 N N . LYS A 1 195 ? 4.270 5.784 20.504 1.00 93.38 195 LYS A N 1
ATOM 1520 C CA . LYS A 1 195 ? 3.028 5.758 21.286 1.00 93.38 195 LYS A CA 1
ATOM 1521 C C . LYS A 1 195 ? 1.799 5.315 20.461 1.00 93.38 195 LYS A C 1
ATOM 1523 O O . LYS A 1 195 ? 1.132 4.376 20.890 1.00 93.38 195 LYS A O 1
ATOM 1528 N N . PRO A 1 196 ? 1.458 5.945 19.317 1.00 94.44 196 PRO A N 1
ATOM 1529 C CA . PRO A 1 196 ? 0.427 5.437 18.410 1.00 94.44 196 PRO A CA 1
ATOM 1530 C C . PRO A 1 196 ? 0.643 3.989 17.964 1.00 94.44 196 PRO A C 1
ATOM 1532 O O . PRO A 1 196 ? -0.329 3.247 17.860 1.00 94.44 196 PRO A O 1
ATOM 1535 N N . LEU A 1 197 ? 1.893 3.585 17.719 1.00 95.38 197 LEU A N 1
ATOM 1536 C CA . LEU A 1 197 ? 2.222 2.225 17.298 1.00 95.38 197 LEU A CA 1
ATOM 1537 C C . LEU A 1 197 ? 1.893 1.196 18.387 1.00 95.38 197 LEU A C 1
ATOM 1539 O O . LEU A 1 197 ? 1.165 0.245 18.123 1.00 95.38 197 LEU A O 1
ATOM 1543 N N . GLN A 1 198 ? 2.342 1.425 19.621 1.00 95.69 198 GLN A N 1
ATOM 1544 C CA . GLN A 1 198 ? 2.048 0.540 20.753 1.00 95.69 198 GLN A CA 1
ATOM 1545 C C . GLN A 1 198 ? 0.544 0.481 21.056 1.00 95.69 198 GLN A C 1
ATOM 1547 O O . GLN A 1 198 ? -0.003 -0.587 21.315 1.00 95.69 198 GLN A O 1
ATOM 1552 N N . GLN A 1 199 ? -0.164 1.612 20.944 1.00 96.75 199 GLN A N 1
ATOM 1553 C CA . GLN A 1 199 ? -1.627 1.639 21.064 1.00 96.75 199 GLN A CA 1
ATOM 1554 C C . GLN A 1 199 ? -2.324 0.816 19.974 1.00 96.75 199 GLN A C 1
ATOM 1556 O O . GLN A 1 199 ? -3.357 0.205 20.235 1.00 96.75 199 GLN A O 1
ATOM 1561 N N . ALA A 1 200 ? -1.781 0.817 18.759 1.00 97.44 200 ALA A N 1
ATOM 1562 C CA . ALA A 1 200 ? -2.300 0.046 17.641 1.00 97.44 200 ALA A CA 1
ATOM 1563 C C . ALA A 1 200 ? -2.039 -1.455 17.779 1.00 97.44 200 ALA A C 1
ATOM 1565 O O . ALA A 1 200 ? -2.941 -2.242 17.505 1.00 97.44 200 ALA A O 1
ATOM 1566 N N . ILE A 1 201 ? -0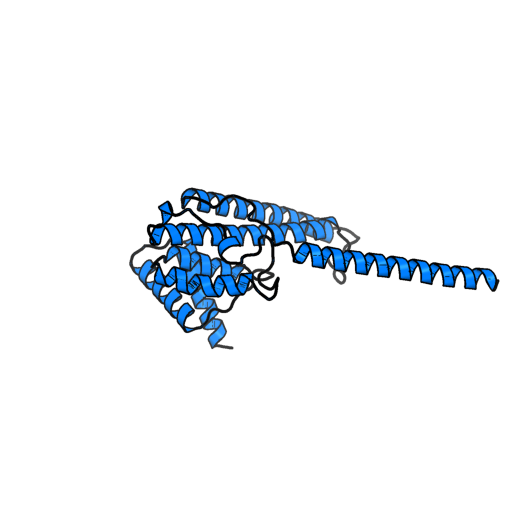.857 -1.839 18.264 1.00 97.75 201 ILE A N 1
ATOM 1567 C CA . ILE A 1 201 ? -0.539 -3.234 18.589 1.00 97.75 201 ILE A CA 1
ATOM 1568 C C . ILE A 1 201 ? -1.492 -3.739 19.674 1.00 97.75 201 ILE A C 1
ATOM 1570 O O . ILE A 1 201 ? -2.215 -4.697 19.422 1.00 97.75 201 ILE A O 1
ATOM 1574 N N . GLY A 1 202 ? -1.593 -3.038 20.810 1.00 97.25 202 GLY A N 1
ATOM 1575 C CA . GLY A 1 202 ? -2.500 -3.434 21.892 1.00 97.25 202 GLY A CA 1
ATOM 1576 C C . GLY A 1 202 ? -3.963 -3.510 21.441 1.00 97.25 202 GLY A C 1
ATOM 1577 O O . GLY A 1 202 ? -4.678 -4.436 21.795 1.00 97.25 202 GLY A O 1
ATOM 1578 N N . ARG A 1 203 ? -4.402 -2.600 20.560 1.00 96.94 203 ARG A N 1
ATOM 1579 C CA . ARG A 1 203 ? -5.748 -2.645 19.967 1.00 96.94 203 ARG A CA 1
ATOM 1580 C C . ARG A 1 203 ? -6.012 -3.924 19.169 1.00 96.94 203 ARG A C 1
ATOM 1582 O O . ARG A 1 203 ? -7.129 -4.436 19.204 1.00 96.94 203 ARG A O 1
ATOM 1589 N N . LEU A 1 204 ? -5.038 -4.370 18.384 1.00 97.88 204 LEU A N 1
ATOM 1590 C CA . LEU A 1 204 ? -5.160 -5.596 17.601 1.00 97.88 204 LEU A CA 1
ATOM 1591 C C . LEU A 1 204 ? -5.037 -6.838 18.490 1.00 97.88 204 LEU A C 1
ATOM 1593 O O . LEU A 1 204 ? -5.736 -7.809 18.239 1.00 97.88 204 LEU A O 1
ATOM 1597 N N . GLU A 1 205 ? -4.212 -6.801 19.538 1.00 97.94 205 GLU A N 1
ATOM 1598 C CA . GLU A 1 205 ? -4.132 -7.874 20.538 1.00 97.94 205 GLU A CA 1
ATOM 1599 C C . GLU A 1 205 ? -5.461 -8.054 21.276 1.00 97.94 205 GLU A C 1
ATOM 1601 O O . GLU A 1 205 ? -5.972 -9.171 21.324 1.00 97.94 205 GLU A O 1
ATOM 1606 N N . ASP A 1 206 ? -6.067 -6.958 21.745 1.00 97.06 206 ASP A N 1
ATOM 1607 C CA . ASP A 1 206 ? -7.399 -6.984 22.354 1.00 97.06 206 ASP A CA 1
ATOM 1608 C C . ASP A 1 206 ? -8.417 -7.587 21.372 1.00 97.06 206 ASP A C 1
ATOM 1610 O O . ASP A 1 206 ? -9.179 -8.478 21.725 1.00 97.06 206 ASP A O 1
ATOM 1614 N N . ALA A 1 207 ? -8.431 -7.138 20.111 1.00 96.56 207 ALA A N 1
ATOM 1615 C CA . ALA A 1 207 ? -9.354 -7.664 19.103 1.00 96.56 207 ALA A CA 1
ATOM 1616 C C . ALA A 1 207 ? -9.126 -9.158 18.802 1.00 96.56 207 ALA A C 1
ATOM 1618 O O . ALA A 1 207 ? -10.096 -9.885 18.585 1.00 96.56 207 ALA A O 1
ATOM 1619 N N . ALA A 1 208 ? -7.871 -9.615 18.814 1.00 96.81 208 ALA A N 1
ATOM 1620 C CA . ALA A 1 208 ? -7.515 -11.020 18.641 1.00 96.81 208 ALA A CA 1
ATOM 1621 C C . ALA A 1 208 ? -8.009 -11.888 19.807 1.00 96.81 208 ALA A C 1
ATOM 1623 O O . ALA A 1 208 ? -8.474 -12.997 19.570 1.00 96.81 208 ALA A O 1
ATOM 1624 N N . GLU A 1 209 ? -7.958 -11.387 21.047 1.00 96.69 209 GLU A N 1
ATOM 1625 C CA . GLU A 1 209 ? -8.459 -12.106 22.231 1.00 96.69 209 GLU A CA 1
ATOM 1626 C C . GLU A 1 209 ? -9.962 -12.424 22.133 1.00 96.69 209 GLU A C 1
ATOM 1628 O O . GLU A 1 209 ? -10.418 -13.440 22.655 1.00 96.69 209 GLU A O 1
ATOM 1633 N N . TYR A 1 210 ? -10.726 -11.583 21.429 1.00 95.25 210 TYR A N 1
ATOM 1634 C CA . TYR A 1 210 ? -12.165 -11.759 21.211 1.00 95.25 210 TYR A CA 1
ATOM 1635 C C . TYR A 1 210 ? -12.523 -12.377 19.846 1.00 95.25 210 TYR A C 1
ATOM 1637 O O . TYR A 1 210 ? -13.683 -12.283 19.440 1.00 95.25 210 TYR A O 1
ATOM 1645 N N . ASP A 1 211 ? -11.564 -12.974 19.128 1.00 94.19 211 ASP A N 1
ATOM 1646 C CA . ASP A 1 211 ? -11.762 -13.577 17.797 1.00 94.19 211 ASP A CA 1
ATOM 1647 C C . ASP A 1 211 ? -12.385 -12.609 16.763 1.00 94.19 211 ASP A C 1
ATOM 1649 O O . ASP A 1 211 ? -13.177 -12.997 15.902 1.00 94.19 211 ASP A O 1
ATOM 1653 N N . LEU A 1 212 ? -12.046 -11.315 16.847 1.00 93.75 212 LEU A N 1
ATOM 1654 C CA . LEU A 1 212 ? -12.571 -10.269 15.954 1.00 93.75 212 LEU A CA 1
ATOM 1655 C C . LEU A 1 212 ? -11.683 -9.998 14.733 1.00 93.75 212 LEU A C 1
ATOM 1657 O O . LEU A 1 212 ? -11.992 -9.090 13.958 1.00 93.75 212 LEU A O 1
ATOM 1661 N N . LEU A 1 213 ? -10.573 -10.727 14.600 1.00 94.62 213 LEU A N 1
ATOM 1662 C CA . LEU A 1 213 ? -9.616 -10.576 13.509 1.00 94.62 213 LEU A CA 1
ATOM 1663 C C . LEU A 1 213 ? -9.619 -11.795 12.588 1.00 94.62 213 LEU A C 1
ATOM 1665 O O . LEU A 1 213 ? -9.698 -12.938 13.038 1.00 94.62 213 LEU A O 1
ATOM 1669 N N . GLU A 1 214 ? -9.476 -11.531 11.296 1.00 93.88 214 GLU A N 1
ATOM 1670 C CA . GLU A 1 214 ? -9.261 -12.547 10.270 1.00 93.88 214 GLU A CA 1
ATOM 1671 C C . GLU A 1 214 ? -7.795 -13.019 10.234 1.00 93.88 214 GLU A C 1
ATOM 1673 O O . GLU A 1 214 ? -6.893 -12.410 10.814 1.00 93.88 214 GLU A O 1
ATOM 1678 N N . GLU A 1 215 ? -7.536 -14.125 9.532 1.00 94.31 215 GLU A N 1
ATOM 1679 C CA . GLU A 1 215 ? -6.201 -14.735 9.453 1.00 94.31 215 GLU A CA 1
ATOM 1680 C C . GLU A 1 215 ? -5.144 -13.774 8.884 1.00 94.31 215 GLU A C 1
ATOM 1682 O O . GLU A 1 215 ? -4.032 -13.685 9.414 1.00 94.31 215 GLU A O 1
ATOM 1687 N N . ASP A 1 216 ? -5.480 -13.015 7.835 1.00 92.88 216 ASP A N 1
ATOM 1688 C CA . ASP A 1 216 ? -4.541 -12.062 7.241 1.00 92.88 216 ASP A CA 1
ATOM 1689 C C . ASP A 1 216 ? -4.264 -10.871 8.170 1.00 92.88 216 ASP A C 1
ATOM 1691 O O . ASP A 1 216 ? -3.143 -10.360 8.177 1.00 92.88 216 ASP A O 1
ATOM 1695 N N . GLU A 1 217 ? -5.239 -10.462 8.983 1.00 96.19 217 GLU A N 1
ATOM 1696 C CA . GLU A 1 217 ? -5.123 -9.395 9.982 1.00 96.19 217 GLU A CA 1
ATOM 1697 C C . GLU A 1 217 ? -4.259 -9.824 11.178 1.00 96.19 217 GLU A C 1
ATOM 1699 O O . GLU A 1 217 ? -3.388 -9.064 11.618 1.00 96.19 217 GLU A O 1
ATOM 1704 N N . LEU A 1 218 ? -4.421 -11.066 11.650 1.00 96.75 218 LEU A N 1
ATOM 1705 C CA . LEU A 1 218 ? -3.537 -11.681 12.647 1.00 96.75 218 LEU A CA 1
ATOM 1706 C C . LEU A 1 218 ? -2.094 -11.760 12.134 1.00 96.75 218 LEU A C 1
ATOM 1708 O O . LEU A 1 218 ? -1.151 -11.455 12.873 1.00 96.75 218 LEU A O 1
ATOM 1712 N N . ALA A 1 219 ? -1.910 -12.102 10.856 1.00 96.25 219 ALA A N 1
ATOM 1713 C CA . ALA A 1 219 ? -0.594 -12.097 10.228 1.00 96.25 219 ALA A CA 1
ATOM 1714 C C . ALA A 1 219 ? 0.026 -10.687 10.197 1.00 96.25 219 ALA A C 1
ATOM 1716 O O . ALA A 1 219 ? 1.229 -10.553 10.433 1.00 96.25 219 ALA A O 1
ATOM 1717 N N . GLN A 1 220 ? -0.772 -9.628 9.987 1.00 95.69 220 GLN A N 1
ATOM 1718 C CA . GLN A 1 220 ? -0.264 -8.248 10.044 1.00 95.69 220 GLN A CA 1
ATOM 1719 C C . GLN A 1 220 ? 0.159 -7.832 11.450 1.00 95.69 220 GLN A C 1
ATOM 1721 O O . GLN A 1 220 ? 1.194 -7.181 11.608 1.00 95.69 220 GLN A O 1
ATOM 1726 N N . LEU A 1 221 ? -0.610 -8.217 12.474 1.00 97.12 221 LEU A N 1
ATOM 1727 C CA . LEU A 1 221 ? -0.226 -7.994 13.867 1.00 97.12 221 LEU A CA 1
ATOM 1728 C C . LEU A 1 221 ? 1.117 -8.671 14.170 1.00 97.12 221 LEU A C 1
ATOM 1730 O O . LEU A 1 221 ? 2.029 -8.029 14.693 1.00 97.12 221 LEU A O 1
ATOM 1734 N N . ALA A 1 222 ? 1.259 -9.947 13.804 1.00 97.00 222 ALA A N 1
ATOM 1735 C CA . ALA A 1 222 ? 2.489 -10.699 14.025 1.00 97.00 222 ALA A CA 1
ATOM 1736 C C . ALA A 1 222 ? 3.690 -10.068 13.298 1.00 97.00 222 ALA A C 1
ATOM 1738 O O . ALA A 1 222 ? 4.741 -9.870 13.910 1.00 97.00 222 ALA A O 1
ATOM 1739 N N . ALA A 1 223 ? 3.521 -9.696 12.025 1.00 94.94 223 ALA A N 1
ATOM 1740 C CA . ALA A 1 223 ? 4.568 -9.062 11.228 1.00 94.94 223 ALA A CA 1
ATOM 1741 C C . ALA A 1 223 ? 5.001 -7.707 11.810 1.00 94.94 223 ALA A C 1
ATOM 1743 O O . ALA A 1 223 ? 6.196 -7.429 11.894 1.00 94.94 223 ALA A O 1
ATOM 1744 N N . MET A 1 224 ? 4.052 -6.886 12.274 1.00 95.50 224 MET A N 1
ATOM 1745 C CA . MET A 1 224 ? 4.378 -5.603 12.899 1.00 95.50 224 ME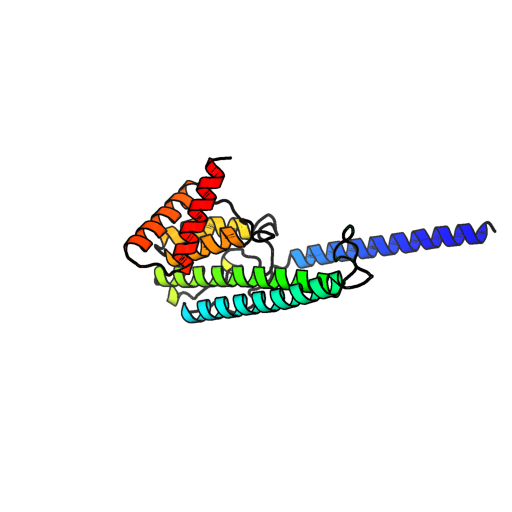T A CA 1
ATOM 1746 C C . MET A 1 224 ? 5.113 -5.787 14.232 1.00 95.50 224 MET A C 1
ATOM 1748 O O . MET A 1 224 ? 6.081 -5.079 14.497 1.00 95.50 224 MET A O 1
ATOM 1752 N N . LYS A 1 225 ? 4.707 -6.759 15.061 1.00 95.44 225 LYS A N 1
ATOM 1753 C CA . LYS A 1 225 ? 5.413 -7.067 16.317 1.00 95.44 225 LYS A CA 1
ATOM 1754 C C . LYS A 1 225 ? 6.850 -7.523 16.068 1.00 95.44 225 LYS A C 1
ATOM 1756 O O . LYS A 1 225 ? 7.748 -7.075 16.774 1.00 95.44 225 LYS A O 1
ATOM 1761 N N . ALA A 1 226 ? 7.065 -8.373 15.062 1.00 93.69 226 ALA A N 1
ATOM 1762 C CA . ALA A 1 226 ? 8.404 -8.805 14.667 1.00 93.69 226 ALA A CA 1
ATOM 1763 C C . ALA A 1 226 ? 9.262 -7.618 14.204 1.00 93.69 226 ALA A C 1
ATOM 1765 O O . ALA A 1 226 ? 10.379 -7.447 14.682 1.00 93.69 226 ALA A O 1
ATOM 1766 N N . PHE A 1 227 ? 8.703 -6.747 13.359 1.00 91.12 227 PHE A N 1
ATOM 1767 C CA . PHE A 1 227 ? 9.390 -5.548 12.880 1.00 91.12 227 PHE A CA 1
ATOM 1768 C C . PHE A 1 227 ? 9.822 -4.605 14.018 1.00 91.12 227 PHE A C 1
ATOM 1770 O O . PHE A 1 227 ? 10.929 -4.067 13.992 1.00 91.12 227 PHE A O 1
ATOM 1777 N N . VAL A 1 228 ? 8.965 -4.410 15.027 1.00 90.94 228 VAL A N 1
ATOM 1778 C CA . VAL A 1 228 ? 9.298 -3.588 16.202 1.00 90.94 228 VAL A CA 1
ATOM 1779 C C . VAL A 1 228 ? 10.414 -4.229 17.024 1.00 90.94 228 VAL A C 1
ATOM 1781 O O . VAL A 1 228 ? 11.381 -3.548 17.342 1.00 90.94 228 VAL A O 1
ATOM 1784 N N . ALA A 1 229 ? 10.333 -5.535 17.294 1.00 89.38 229 ALA A N 1
ATOM 1785 C CA . ALA A 1 229 ? 11.368 -6.242 18.048 1.00 89.38 229 ALA A CA 1
ATOM 1786 C C . ALA A 1 229 ? 12.746 -6.169 17.359 1.00 89.38 229 ALA A C 1
ATOM 1788 O O . ALA A 1 229 ? 13.743 -5.872 18.006 1.00 89.38 229 ALA A O 1
ATOM 1789 N N . GLU A 1 230 ? 12.797 -6.353 16.036 1.00 86.12 230 GLU A N 1
ATOM 1790 C CA . GLU A 1 230 ? 14.037 -6.224 15.253 1.00 86.12 230 GLU A CA 1
ATOM 1791 C C . GLU A 1 230 ? 14.603 -4.793 15.240 1.00 86.12 230 GLU A C 1
ATOM 1793 O O . GLU A 1 230 ? 15.802 -4.598 15.028 1.00 86.12 230 GLU A O 1
ATOM 1798 N N . SER A 1 231 ? 13.750 -3.785 15.437 1.00 77.25 231 SER A N 1
ATOM 1799 C CA . SER A 1 231 ? 14.160 -2.378 15.478 1.00 77.25 231 SER A CA 1
ATOM 1800 C C . SER A 1 231 ? 14.731 -1.967 16.837 1.00 77.25 231 SER A C 1
ATOM 1802 O O . SER A 1 231 ? 15.550 -1.057 16.877 1.00 77.25 231 SER A O 1
ATOM 1804 N N . ASP A 1 232 ? 14.320 -2.629 17.922 1.00 71.44 232 ASP A N 1
ATOM 1805 C CA . ASP A 1 232 ? 14.816 -2.369 19.282 1.00 71.44 232 ASP A CA 1
ATOM 1806 C C . ASP A 1 232 ? 16.184 -3.037 19.550 1.00 71.44 232 ASP A C 1
ATOM 1808 O O . ASP A 1 232 ? 16.927 -2.599 20.431 1.00 71.44 232 ASP A O 1
ATOM 1812 N N . ASP A 1 233 ? 16.530 -4.072 18.775 1.00 57.19 233 ASP A N 1
ATOM 1813 C CA . ASP A 1 233 ? 17.793 -4.820 18.873 1.00 57.19 233 ASP A CA 1
ATOM 1814 C C . ASP A 1 233 ? 18.957 -4.212 18.047 1.00 57.19 233 ASP A C 1
ATOM 1816 O O . ASP A 1 233 ? 20.093 -4.695 18.140 1.00 57.19 233 ASP A O 1
ATOM 1820 N N . ASN A 1 234 ? 18.701 -3.167 17.244 1.00 49.28 234 ASN A N 1
ATOM 1821 C CA . ASN A 1 234 ? 19.680 -2.479 16.377 1.00 49.28 234 ASN A CA 1
ATOM 1822 C C . ASN A 1 234 ? 20.015 -1.060 16.859 1.00 49.28 234 ASN A C 1
ATOM 1824 O O . ASN A 1 234 ? 21.196 -0.662 16.707 1.00 49.28 234 ASN A O 1
#

Sequence (234 aa):
NASSRQTRKVQKREDTREFLKEKAAREEAAKIAAKVKPSAPYAAATSESQATARVVEAYDAWLAIGENLKALKDAARASEKWDQSVGYKAFREVMVEVAAYDAARIRYVETRLERALVLFYEAKGESETGYKTLDAFNWYYGRDFDANDGANGKSLTYMLPAVLKAQAPRAVAELFFVALNGGKNGMPCVSYPEKPLQQAIGRLEDAAEYDLLEEDELAQLAAMKAFVAESDDN